Protein AF-A0A1G7U240-F1 (afdb_monomer_lite)

Secondary structure (DSSP, 8-state):
-HHHHHHHHHHHHHHHHHHHHHHHHHHHHHHHHHHHTT--SS--HHHHHHHHHHHHHHHHHHHHHT-B-EE-TT------TTEEEEEEEE-TT------GGGGT--BHHHHHHHHHHTT-EEES---TTT-EEEEEEEEEHHHHHHHHHHHHHHHHHHHHHTT--HHHHHHHHHHTT--STHHHHHHHHHHHHHHHHTTTS--TTTTHHHH---TT-----HHHHHHHHIIIIIHHHHHHHHT---SS--HHHHHHHHHHHHTTS-HHHHHHHHHHHHHHHHHHHTT-

Organism: NCBI:txid470826

pLDDT: mean 77.2, std 17.4, range [32.56, 97.62]

Sequence (288 aa):
MKTFKKINDITMKIARGMILIFAMKLTLILTVFTFQACSTDDISTSDIYNIEFNNALEISKTKLSDIKTFNTNGINSKLDYNNKTIYLLKDSEQDLTNTSFLNTINNLESLVQETNNNNLELSETYTLKEDEVVGTFAIQEESIHDALEPAIKEARRYLHGKGFTDQTINQMIIDEEGKEEDLVAFVMSLSELENSQNSNSFSFNDYSSFLFNSAYAQELTLAEAGTCAAIAIGADVLWALGGSSASSWTLPAMKKAFGAVAKRMLGPIGVAIAVVSFGICVLNESQD

Structure (mmCIF, N/CA/C/O backbone):
data_AF-A0A1G7U240-F1
#
_entry.id   AF-A0A1G7U240-F1
#
loop_
_atom_site.group_PDB
_atom_site.id
_atom_site.type_symbol
_atom_site.label_atom_id
_atom_site.label_alt_id
_atom_site.label_comp_id
_atom_site.label_asym_id
_atom_site.label_entity_id
_atom_site.label_seq_id
_atom_site.pdbx_PDB_ins_code
_atom_site.Cartn_x
_atom_site.Cartn_y
_atom_site.Cartn_z
_atom_site.occupancy
_atom_site.B_iso_or_equiv
_atom_site.auth_seq_id
_atom_site.auth_comp_id
_atom_site.auth_asym_id
_atom_site.auth_ato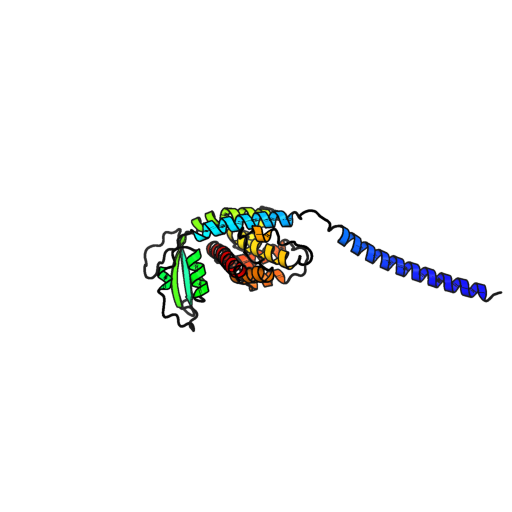m_id
_atom_site.pdbx_PDB_model_num
ATOM 1 N N . MET A 1 1 ? 78.297 5.104 -38.810 1.00 54.47 1 MET A N 1
ATOM 2 C CA . MET A 1 1 ? 77.062 5.284 -39.617 1.00 54.47 1 MET A CA 1
ATOM 3 C C . MET A 1 1 ? 76.051 4.121 -39.527 1.00 54.47 1 MET A C 1
ATOM 5 O O . MET A 1 1 ? 74.868 4.369 -39.712 1.00 54.47 1 MET A O 1
ATOM 9 N N . LYS A 1 2 ? 76.438 2.871 -39.196 1.00 53.25 2 LYS A N 1
ATOM 10 C CA . LYS A 1 2 ? 75.492 1.731 -39.051 1.00 53.25 2 LYS A CA 1
ATOM 11 C C . LYS A 1 2 ? 74.671 1.703 -37.745 1.00 53.25 2 LYS A C 1
ATOM 13 O O . LYS A 1 2 ? 73.633 1.053 -37.703 1.00 53.25 2 LYS A O 1
ATOM 18 N N . THR A 1 3 ? 75.092 2.413 -36.701 1.00 50.75 3 THR A N 1
ATOM 19 C CA . THR A 1 3 ? 74.419 2.441 -35.387 1.00 50.75 3 THR A CA 1
ATOM 20 C C . THR A 1 3 ? 73.177 3.339 -35.357 1.00 50.75 3 THR A C 1
ATOM 22 O O . THR A 1 3 ? 72.176 2.962 -34.756 1.00 50.75 3 THR A O 1
ATOM 25 N N . PHE A 1 4 ? 73.167 4.450 -36.101 1.00 51.69 4 PHE A N 1
ATOM 26 C CA . PHE A 1 4 ? 72.005 5.351 -36.189 1.00 51.69 4 PHE A CA 1
ATOM 27 C C . PHE A 1 4 ? 70.788 4.723 -36.886 1.00 51.69 4 PHE A C 1
ATOM 29 O O . PHE A 1 4 ? 69.650 4.986 -36.506 1.00 51.69 4 PHE A O 1
ATOM 36 N N . LYS A 1 5 ? 71.009 3.827 -37.858 1.00 56.94 5 LYS A N 1
ATOM 37 C CA . LYS A 1 5 ? 69.918 3.152 -38.582 1.00 56.94 5 LYS A CA 1
ATOM 38 C C . LYS A 1 5 ? 69.178 2.128 -37.708 1.00 56.94 5 LYS A C 1
ATOM 40 O O . LYS A 1 5 ? 67.993 1.899 -37.913 1.00 56.94 5 LYS A O 1
ATOM 45 N N . LYS A 1 6 ? 69.870 1.545 -36.720 1.00 56.09 6 LYS A N 1
ATOM 46 C CA . LYS A 1 6 ? 69.306 0.550 -35.794 1.00 56.09 6 LYS A CA 1
ATOM 47 C C . LYS A 1 6 ? 68.480 1.197 -34.676 1.00 56.09 6 LYS A C 1
ATOM 49 O O . LYS A 1 6 ? 67.512 0.599 -34.229 1.00 56.09 6 LYS A O 1
ATOM 54 N N . ILE A 1 7 ? 68.832 2.422 -34.274 1.00 58.31 7 ILE A N 1
ATOM 55 C CA . ILE A 1 7 ? 68.071 3.192 -33.280 1.00 58.31 7 ILE A CA 1
ATOM 56 C C . ILE A 1 7 ? 66.720 3.613 -33.870 1.00 58.31 7 ILE A C 1
ATOM 58 O O . ILE A 1 7 ? 65.702 3.339 -33.250 1.00 58.31 7 ILE A O 1
ATOM 62 N N . ASN A 1 8 ? 66.689 4.147 -35.099 1.00 64.06 8 ASN A N 1
ATOM 63 C CA . ASN A 1 8 ? 65.449 4.607 -35.745 1.00 64.06 8 ASN A CA 1
ATOM 64 C C . ASN A 1 8 ? 64.374 3.506 -35.880 1.00 64.06 8 ASN A C 1
ATOM 66 O O . ASN A 1 8 ? 63.186 3.760 -35.703 1.00 64.06 8 ASN A O 1
ATOM 70 N N . ASP A 1 9 ? 64.788 2.265 -36.149 1.00 68.50 9 ASP A N 1
ATOM 71 C CA . ASP A 1 9 ? 63.859 1.140 -36.318 1.00 68.50 9 ASP A CA 1
ATOM 72 C C . ASP A 1 9 ? 63.245 0.672 -34.982 1.00 68.50 9 ASP A C 1
ATOM 74 O O . ASP A 1 9 ? 62.109 0.199 -34.939 1.00 68.50 9 ASP A O 1
ATOM 78 N N . ILE A 1 10 ? 63.964 0.854 -33.868 1.00 69.44 10 ILE A N 1
ATOM 79 C CA . ILE A 1 10 ? 63.459 0.555 -32.521 1.00 69.44 10 ILE A CA 1
ATOM 80 C C . ILE A 1 10 ? 62.497 1.659 -32.067 1.00 69.44 10 ILE A C 1
ATOM 82 O O . ILE A 1 10 ? 61.399 1.352 -31.599 1.00 69.44 10 ILE A O 1
ATOM 86 N N . THR A 1 11 ? 62.842 2.936 -32.270 1.00 70.56 11 THR A N 1
ATOM 87 C CA . THR A 1 11 ? 61.964 4.060 -31.901 1.00 70.56 11 THR A CA 1
ATOM 88 C C . THR A 1 11 ? 60.648 4.033 -32.674 1.00 70.56 11 THR A C 1
ATOM 90 O O . THR A 1 11 ? 59.592 4.282 -32.098 1.00 70.56 11 THR A O 1
ATOM 93 N N . MET A 1 12 ? 60.675 3.661 -33.958 1.00 71.69 12 MET A N 1
ATOM 94 C CA . MET A 1 12 ? 59.468 3.577 -34.786 1.00 71.69 12 MET A CA 1
ATOM 95 C C . MET A 1 12 ? 58.534 2.431 -34.358 1.00 71.69 12 MET A C 1
ATOM 97 O O . MET A 1 12 ? 57.312 2.572 -34.427 1.00 71.69 12 MET A O 1
ATOM 101 N N . LYS A 1 13 ? 59.085 1.314 -33.864 1.00 74.25 13 LYS A N 1
ATOM 102 C CA . LYS A 1 13 ? 58.298 0.199 -33.307 1.00 74.25 13 LYS A CA 1
ATOM 103 C C . LYS A 1 13 ? 57.647 0.573 -31.973 1.00 74.25 13 LYS A C 1
ATOM 105 O O . LYS A 1 13 ? 56.472 0.276 -31.777 1.00 74.25 13 LYS A O 1
ATOM 110 N N . ILE A 1 14 ? 58.367 1.292 -31.109 1.00 76.06 14 ILE A N 1
ATOM 111 C CA . ILE A 1 14 ? 57.828 1.803 -29.837 1.00 76.06 14 ILE A CA 1
ATOM 112 C C . ILE A 1 14 ? 56.723 2.841 -30.090 1.00 76.06 14 ILE A C 1
ATOM 114 O O . ILE A 1 14 ? 55.659 2.765 -29.478 1.00 76.06 14 ILE A O 1
ATOM 118 N N . ALA A 1 15 ? 56.921 3.759 -31.043 1.00 77.75 15 ALA A N 1
ATOM 119 C CA . ALA A 1 15 ? 55.925 4.773 -31.392 1.00 77.75 15 ALA A CA 1
ATOM 120 C C . ALA A 1 15 ? 54.618 4.155 -31.920 1.00 77.75 15 ALA A C 1
ATOM 122 O O . ALA A 1 15 ? 53.535 4.558 -31.502 1.00 77.75 15 ALA A O 1
ATOM 123 N N . ARG A 1 16 ? 54.702 3.127 -32.779 1.00 76.88 16 ARG A N 1
ATOM 124 C CA . ARG A 1 16 ? 53.517 2.401 -33.273 1.00 76.88 16 ARG A CA 1
ATOM 125 C C . ARG A 1 16 ? 52.751 1.697 -32.151 1.00 76.88 16 ARG A C 1
ATOM 127 O O . ARG A 1 16 ? 51.525 1.733 -32.156 1.00 76.88 16 ARG A O 1
ATOM 134 N N . GLY A 1 17 ? 53.455 1.114 -31.178 1.00 80.50 17 GLY A N 1
ATOM 135 C CA . GLY A 1 17 ? 52.830 0.510 -29.998 1.00 80.50 17 GLY A CA 1
ATOM 136 C C . GLY A 1 17 ? 52.105 1.535 -29.120 1.00 80.50 17 GLY A C 1
ATOM 137 O O . GLY A 1 17 ? 50.961 1.312 -28.732 1.00 80.50 17 GLY A O 1
ATOM 138 N N . MET A 1 18 ? 52.729 2.691 -28.864 1.00 79.88 18 MET A N 1
ATOM 139 C CA . MET A 1 18 ? 52.116 3.750 -28.050 1.00 79.88 18 MET A CA 1
ATOM 140 C C . MET A 1 18 ? 50.890 4.384 -28.716 1.00 79.88 18 MET A C 1
ATOM 142 O O . MET A 1 18 ? 49.901 4.636 -28.033 1.00 79.88 18 MET A O 1
ATOM 146 N N . ILE A 1 19 ? 50.912 4.580 -30.040 1.00 83.38 19 ILE A N 1
ATOM 147 C CA . ILE A 1 19 ? 49.753 5.091 -30.790 1.00 83.38 19 ILE A CA 1
ATOM 148 C C . ILE A 1 19 ? 48.564 4.129 -30.683 1.00 83.38 19 ILE A C 1
ATOM 150 O O . ILE A 1 19 ? 47.433 4.573 -30.510 1.00 83.38 19 ILE A O 1
ATOM 154 N N . LEU A 1 20 ? 48.808 2.816 -30.731 1.00 82.81 20 LEU A N 1
ATOM 155 C CA . LEU A 1 20 ? 47.748 1.807 -30.671 1.00 82.81 20 LEU A CA 1
ATOM 156 C C . LEU A 1 20 ? 47.104 1.741 -29.274 1.00 82.81 20 LEU A C 1
ATOM 158 O O . LEU A 1 20 ? 45.881 1.703 -29.159 1.00 82.81 20 LEU A O 1
ATOM 162 N N . ILE A 1 21 ? 47.911 1.830 -28.209 1.00 82.25 21 ILE A N 1
ATOM 163 C CA . ILE A 1 21 ? 47.414 1.906 -26.824 1.00 82.25 21 ILE A CA 1
ATOM 164 C C . ILE A 1 21 ? 46.628 3.205 -26.595 1.00 82.25 21 ILE A C 1
ATOM 166 O O . ILE A 1 21 ? 45.577 3.186 -25.952 1.00 82.25 21 ILE A O 1
ATOM 170 N N . PHE A 1 22 ? 47.108 4.328 -27.136 1.00 84.38 22 PHE A N 1
ATOM 171 C CA . PHE A 1 22 ? 46.412 5.609 -27.042 1.00 84.38 22 PHE A CA 1
ATOM 172 C C . PHE A 1 22 ? 45.071 5.579 -27.786 1.00 84.38 22 PHE A C 1
ATOM 174 O O . PHE A 1 22 ? 44.059 5.977 -27.219 1.00 84.38 22 PHE A O 1
ATOM 181 N N . ALA A 1 23 ? 45.033 5.031 -29.005 1.00 85.25 23 ALA A N 1
ATOM 182 C CA . ALA A 1 23 ? 43.805 4.888 -29.786 1.00 85.25 23 ALA A CA 1
ATOM 183 C C . ALA A 1 23 ? 42.772 3.986 -29.090 1.00 85.25 23 ALA A C 1
ATOM 185 O O . ALA A 1 23 ? 41.590 4.325 -29.046 1.00 85.25 23 ALA A O 1
ATOM 186 N N . MET A 1 24 ? 43.204 2.876 -28.481 1.00 84.19 24 MET A N 1
ATOM 187 C CA . MET A 1 24 ? 42.313 1.982 -27.734 1.00 84.19 24 MET A CA 1
ATOM 188 C C . MET A 1 24 ? 41.707 2.679 -26.506 1.00 84.19 24 MET A C 1
ATOM 190 O O . MET A 1 24 ? 40.500 2.600 -26.289 1.00 84.19 24 MET A O 1
ATOM 194 N N . LYS A 1 25 ? 42.521 3.416 -25.735 1.00 80.62 25 LYS A N 1
ATOM 195 C CA . LYS A 1 25 ? 42.038 4.187 -24.578 1.00 80.62 25 LYS A CA 1
ATOM 196 C C . LYS A 1 25 ? 41.122 5.339 -24.987 1.00 80.62 25 LYS A C 1
ATOM 198 O O . LYS A 1 25 ? 40.102 5.550 -24.341 1.00 80.62 25 LYS A O 1
ATOM 203 N N . LEU A 1 26 ? 41.449 6.044 -26.069 1.00 83.81 26 LEU A N 1
ATOM 204 C CA . LEU A 1 26 ? 40.623 7.124 -26.607 1.00 83.81 26 LEU A CA 1
ATOM 205 C C . LEU A 1 26 ? 39.259 6.605 -27.074 1.00 83.81 26 LEU A C 1
ATOM 207 O O . LEU A 1 26 ? 38.253 7.256 -26.831 1.00 83.81 26 LEU A O 1
ATOM 211 N N . THR A 1 27 ? 39.217 5.417 -27.684 1.00 79.31 27 THR A N 1
ATOM 212 C CA . THR A 1 27 ? 37.961 4.778 -28.107 1.00 79.31 27 THR A CA 1
ATOM 213 C C . THR A 1 27 ? 37.089 4.434 -26.900 1.00 79.31 27 THR A C 1
ATOM 215 O O . THR A 1 27 ? 35.900 4.721 -26.911 1.00 79.31 27 THR A O 1
ATOM 218 N N . LEU A 1 28 ? 37.686 3.899 -25.830 1.00 73.75 28 LEU A N 1
ATOM 219 C CA . LEU A 1 28 ? 36.985 3.583 -24.580 1.00 73.75 28 LEU A CA 1
ATOM 220 C C . LEU A 1 28 ? 36.414 4.850 -23.913 1.00 73.75 28 LEU A C 1
ATOM 222 O O . LEU A 1 28 ? 35.269 4.872 -23.471 1.00 73.75 28 LEU A O 1
ATOM 226 N N . ILE A 1 29 ? 37.187 5.936 -23.916 1.00 77.12 29 ILE A N 1
ATOM 227 C CA . ILE A 1 29 ? 36.760 7.241 -23.403 1.00 77.12 29 ILE A CA 1
ATOM 228 C C . ILE A 1 29 ? 35.637 7.832 -24.270 1.00 77.12 29 ILE A C 1
ATOM 230 O O . ILE A 1 29 ? 34.626 8.271 -23.733 1.00 77.12 29 ILE A O 1
ATOM 234 N N . LEU A 1 30 ? 35.766 7.785 -25.599 1.00 72.19 30 LEU A N 1
ATOM 235 C CA . LEU A 1 30 ? 34.725 8.235 -26.527 1.00 72.19 30 LEU A CA 1
ATOM 236 C C . LEU A 1 30 ? 33.428 7.447 -26.348 1.00 72.19 30 LEU A C 1
ATOM 238 O O . LEU A 1 30 ? 32.374 8.068 -26.339 1.00 72.19 30 LEU A O 1
ATOM 242 N N . THR A 1 31 ? 33.490 6.127 -26.130 1.00 69.62 31 THR A N 1
ATOM 243 C CA . THR A 1 31 ? 32.282 5.341 -25.840 1.00 69.62 31 THR A CA 1
ATOM 244 C C . THR A 1 31 ? 31.602 5.800 -24.551 1.00 69.62 31 THR A C 1
ATOM 246 O O . THR A 1 31 ? 30.390 5.985 -24.547 1.00 69.62 31 THR A O 1
ATOM 249 N N . VAL A 1 32 ? 32.360 6.081 -23.483 1.00 66.19 32 VAL A N 1
ATOM 250 C CA . VAL A 1 32 ? 31.800 6.602 -22.221 1.00 66.19 32 VAL A CA 1
ATOM 251 C C . VAL A 1 32 ? 31.176 7.988 -22.420 1.00 66.19 32 VAL A C 1
ATOM 253 O O . VAL A 1 32 ? 30.058 8.221 -21.965 1.00 66.19 32 VAL A O 1
ATOM 256 N N . PHE A 1 33 ? 31.834 8.882 -23.165 1.00 58.62 33 PHE A N 1
ATOM 257 C CA . PHE A 1 33 ? 31.298 10.215 -23.450 1.00 58.62 33 PHE A CA 1
ATOM 258 C C . PHE A 1 33 ? 30.077 10.192 -24.375 1.00 58.62 33 PHE A C 1
ATOM 260 O O . PHE A 1 33 ? 29.184 11.006 -24.181 1.00 58.62 33 PHE A O 1
ATOM 267 N N . THR A 1 34 ? 29.970 9.262 -25.332 1.00 63.25 34 THR A N 1
ATOM 268 C CA . THR A 1 34 ? 28.745 9.124 -26.143 1.00 63.25 34 THR A CA 1
ATOM 269 C C . THR A 1 34 ? 27.555 8.617 -25.331 1.00 63.25 34 THR A C 1
ATOM 271 O O . THR A 1 34 ? 26.430 9.011 -25.622 1.00 63.25 34 THR A O 1
ATOM 274 N N . PHE A 1 35 ? 27.786 7.795 -24.297 1.00 56.22 35 PHE A N 1
ATOM 275 C CA . PHE A 1 35 ? 26.722 7.389 -23.371 1.00 56.22 35 PHE A CA 1
ATOM 276 C C . PHE A 1 35 ? 26.319 8.523 -22.418 1.00 56.22 35 PHE A C 1
ATOM 278 O O . PHE A 1 35 ? 25.138 8.661 -22.128 1.00 56.22 35 PHE A O 1
ATOM 285 N N . GLN A 1 36 ? 27.262 9.363 -21.977 1.00 45.00 36 GLN A N 1
ATOM 286 C CA . GLN A 1 36 ? 26.963 10.508 -21.103 1.00 45.00 36 GLN A CA 1
ATOM 287 C C . GLN A 1 36 ? 26.378 11.720 -21.851 1.00 45.00 36 GLN A C 1
ATOM 289 O O . GLN A 1 36 ? 25.593 12.470 -21.282 1.00 45.00 36 GLN A O 1
ATOM 294 N N . ALA A 1 37 ? 26.707 11.912 -23.132 1.00 52.47 37 ALA A N 1
ATOM 295 C CA . ALA A 1 37 ? 26.203 13.028 -23.938 1.00 52.47 37 ALA A CA 1
ATOM 296 C C . ALA A 1 37 ? 24.744 12.858 -24.410 1.00 52.47 37 ALA A C 1
ATOM 298 O O . ALA A 1 37 ? 24.179 13.802 -24.947 1.00 52.47 37 ALA A O 1
ATOM 299 N N . CYS A 1 38 ? 24.122 11.689 -24.210 1.00 49.59 38 CYS A N 1
ATOM 300 C CA . CYS A 1 38 ? 22.680 11.491 -24.431 1.00 49.59 38 CYS A CA 1
ATOM 301 C C . CYS A 1 38 ? 21.816 11.852 -23.207 1.00 49.59 38 CYS A C 1
ATOM 303 O O . CYS A 1 38 ? 20.631 11.536 -23.190 1.00 49.59 38 CYS A O 1
ATOM 305 N N . SER A 1 39 ? 22.383 12.505 -22.190 1.00 46.22 39 SER A N 1
ATOM 306 C CA . SER A 1 39 ? 21.675 12.887 -20.963 1.00 46.22 39 SER A CA 1
ATOM 307 C C . SER A 1 39 ? 21.634 14.406 -20.775 1.00 46.22 39 SER A C 1
ATOM 309 O O . SER A 1 39 ? 22.080 14.903 -19.748 1.00 46.22 39 SER A O 1
ATOM 311 N N . THR A 1 40 ? 21.162 15.162 -21.772 1.00 40.69 40 THR A N 1
ATOM 312 C CA . THR A 1 40 ? 20.966 16.619 -21.626 1.00 40.69 40 THR A CA 1
ATOM 313 C C . THR A 1 40 ? 19.540 17.054 -21.976 1.00 40.69 40 THR A C 1
ATOM 315 O O . THR A 1 40 ? 19.108 16.901 -23.114 1.00 40.69 40 THR A O 1
ATOM 318 N N . ASP A 1 41 ? 18.883 17.612 -20.953 1.00 45.25 41 ASP A N 1
ATOM 319 C CA . ASP A 1 41 ? 17.902 18.709 -20.936 1.00 45.25 41 ASP A CA 1
ATOM 320 C C . ASP A 1 41 ? 16.587 18.600 -21.725 1.00 45.25 41 ASP A C 1
ATOM 322 O O . ASP A 1 41 ? 16.185 19.547 -22.396 1.00 45.25 41 ASP A O 1
ATOM 326 N N . ASP A 1 42 ? 15.844 17.517 -21.523 1.00 45.44 42 ASP A N 1
ATOM 327 C CA . ASP A 1 42 ? 14.379 17.571 -21.557 1.00 45.44 42 ASP A CA 1
ATOM 328 C C . ASP A 1 42 ? 13.896 17.209 -20.150 1.00 45.44 42 ASP A C 1
ATOM 330 O O . ASP A 1 42 ? 14.440 16.273 -19.561 1.00 45.44 42 ASP A O 1
ATOM 334 N N . ILE A 1 43 ? 12.901 17.927 -19.601 1.00 50.09 43 ILE A N 1
ATOM 335 C CA . ILE A 1 43 ? 12.113 17.425 -18.459 1.00 50.09 43 ILE A CA 1
ATOM 336 C C . ILE A 1 43 ? 11.753 16.000 -18.846 1.00 50.09 43 ILE A C 1
ATOM 338 O O . ILE A 1 43 ? 11.053 15.789 -19.844 1.00 50.09 43 ILE A O 1
ATOM 342 N N . SER A 1 44 ? 12.348 15.026 -18.164 1.00 58.78 44 SER A N 1
ATOM 343 C CA . SER A 1 44 ? 12.293 13.666 -18.657 1.00 58.78 44 SER A CA 1
ATOM 344 C C . SER A 1 44 ? 10.821 13.274 -18.634 1.00 58.78 44 SER A C 1
ATOM 346 O O . SER A 1 44 ? 10.082 13.662 -17.733 1.00 58.78 44 SER A O 1
ATOM 348 N N . THR A 1 45 ? 10.327 12.545 -19.634 1.00 59.91 45 THR A N 1
ATOM 349 C CA . THR A 1 45 ? 8.909 12.138 -19.647 1.00 59.91 45 THR A CA 1
ATOM 350 C C . THR A 1 45 ? 8.526 11.415 -18.340 1.00 59.91 45 THR A C 1
ATOM 352 O O . THR A 1 45 ? 7.378 11.470 -17.912 1.00 59.91 45 THR A O 1
ATOM 355 N N . SER A 1 46 ? 9.517 10.820 -17.662 1.00 61.25 46 SER A N 1
ATOM 356 C CA . SER A 1 46 ? 9.424 10.279 -16.304 1.00 61.25 46 SER A CA 1
ATOM 357 C C . SER A 1 46 ? 9.002 11.310 -15.246 1.00 61.25 46 SER A C 1
ATOM 359 O O . SER A 1 46 ? 8.166 10.991 -14.407 1.00 61.25 46 SER A O 1
ATOM 361 N N . ASP A 1 47 ? 9.524 12.537 -15.298 1.00 67.62 47 ASP A N 1
ATOM 362 C CA . ASP A 1 47 ? 9.216 13.609 -14.342 1.00 67.62 47 ASP A CA 1
ATOM 363 C C . ASP A 1 47 ? 7.760 14.077 -14.478 1.00 67.62 47 ASP A C 1
ATOM 365 O O . ASP A 1 47 ? 7.084 14.300 -13.478 1.00 67.62 47 ASP A O 1
ATOM 369 N N . ILE A 1 48 ? 7.235 14.141 -15.709 1.00 75.56 48 ILE A N 1
ATOM 370 C CA . ILE A 1 48 ? 5.831 14.510 -15.963 1.00 75.56 48 ILE A CA 1
ATOM 371 C C . ILE A 1 48 ? 4.879 13.471 -15.362 1.00 75.56 48 ILE A C 1
ATOM 373 O O . ILE A 1 48 ? 3.928 13.838 -14.675 1.00 75.56 48 ILE A O 1
ATOM 377 N N . TYR A 1 49 ? 5.137 12.178 -15.585 1.00 80.69 49 TYR A N 1
ATOM 378 C CA . TYR A 1 49 ? 4.280 11.126 -15.035 1.00 80.69 49 TYR A CA 1
ATOM 379 C C . TYR A 1 49 ? 4.342 11.055 -13.511 1.00 80.69 49 TYR A C 1
ATOM 381 O O . TYR A 1 49 ? 3.319 10.791 -12.883 1.00 80.69 49 TYR A O 1
ATOM 389 N N . ASN A 1 50 ? 5.515 11.312 -12.922 1.00 78.19 50 ASN A N 1
ATOM 390 C CA . ASN A 1 50 ? 5.655 11.430 -11.475 1.00 78.19 50 ASN A CA 1
ATOM 391 C C . ASN A 1 50 ? 4.768 12.555 -10.942 1.00 78.19 50 ASN A C 1
ATOM 393 O O . ASN A 1 50 ? 3.963 12.291 -10.061 1.00 78.19 50 ASN A O 1
ATOM 397 N N . ILE A 1 51 ? 4.843 13.762 -11.517 1.00 81.56 51 ILE A N 1
ATOM 398 C CA . ILE A 1 51 ? 4.031 14.920 -11.099 1.00 81.56 51 ILE A CA 1
ATOM 399 C C . ILE A 1 51 ? 2.526 14.626 -11.206 1.00 81.56 51 ILE A C 1
ATOM 401 O O . ILE A 1 51 ? 1.771 14.917 -10.279 1.00 81.56 51 ILE A O 1
ATOM 405 N N . GLU A 1 52 ? 2.069 14.045 -12.318 1.00 87.31 52 GLU A N 1
ATOM 406 C CA . GLU A 1 52 ? 0.647 13.726 -12.511 1.00 87.31 52 GLU A CA 1
ATOM 407 C C . GLU A 1 52 ? 0.146 12.674 -11.511 1.00 87.31 52 GLU A C 1
ATOM 409 O O . GLU A 1 52 ? -0.917 12.859 -10.911 1.00 87.31 52 GLU A O 1
ATOM 414 N N . PHE A 1 53 ? 0.920 11.604 -11.294 1.00 89.75 53 PHE A N 1
ATOM 415 C CA . PHE A 1 53 ? 0.598 10.569 -10.311 1.00 89.75 53 PHE A CA 1
ATOM 416 C C . PHE A 1 53 ? 0.507 11.139 -8.901 1.00 89.75 53 PHE A C 1
ATOM 418 O O . PHE A 1 53 ? -0.466 10.909 -8.188 1.00 89.75 53 PHE A O 1
ATOM 425 N N . ASN A 1 54 ? 1.494 11.942 -8.542 1.00 85.25 54 ASN A N 1
ATOM 426 C CA . ASN A 1 54 ? 1.598 12.629 -7.275 1.00 85.25 54 ASN A CA 1
ATOM 427 C C . ASN A 1 54 ? 0.366 13.521 -7.020 1.00 85.25 54 ASN A C 1
ATOM 429 O O . ASN A 1 54 ? -0.294 13.383 -5.989 1.00 85.25 54 ASN A O 1
ATOM 433 N N . ASN A 1 55 ? -0.029 14.368 -7.975 1.00 86.94 55 ASN A N 1
ATOM 434 C CA . ASN A 1 55 ? -1.232 15.203 -7.835 1.00 86.94 55 ASN A CA 1
ATOM 435 C C . ASN A 1 55 ? -2.507 14.361 -7.654 1.00 86.94 55 ASN A C 1
ATOM 437 O O . ASN A 1 55 ? -3.399 14.696 -6.873 1.00 86.94 55 ASN A O 1
ATOM 441 N N . ALA A 1 56 ? -2.610 13.242 -8.372 1.00 92.44 56 ALA A N 1
ATOM 442 C CA . ALA A 1 56 ? -3.734 12.328 -8.223 1.00 92.44 56 ALA A CA 1
ATOM 443 C C . ALA A 1 56 ? -3.728 11.594 -6.872 1.00 92.44 56 ALA A C 1
ATOM 445 O O . ALA A 1 56 ? -4.799 11.318 -6.320 1.00 92.44 56 ALA A O 1
ATOM 446 N N . LEU A 1 57 ? -2.546 11.315 -6.322 1.00 90.81 57 LEU A N 1
ATOM 447 C CA . LEU A 1 57 ? -2.363 10.738 -4.996 1.00 90.81 57 LEU A CA 1
ATOM 448 C C . LEU A 1 57 ? -2.843 11.695 -3.902 1.00 90.81 57 LEU A C 1
ATOM 450 O O . LEU A 1 57 ? -3.530 11.257 -2.984 1.00 90.81 57 LEU A O 1
ATOM 454 N N . GLU A 1 58 ? -2.571 12.995 -4.031 1.00 86.06 58 GLU A N 1
ATOM 455 C CA . GLU A 1 58 ? -3.068 14.024 -3.107 1.00 86.06 58 GLU A CA 1
ATOM 456 C C . GLU A 1 58 ? -4.601 14.097 -3.122 1.00 86.06 58 GLU A C 1
ATOM 458 O O . GLU A 1 58 ? -5.244 14.008 -2.074 1.00 86.06 58 GLU A O 1
ATOM 463 N N . ILE A 1 59 ? -5.203 14.163 -4.315 1.00 91.00 59 ILE A N 1
ATOM 464 C CA . ILE A 1 59 ? -6.665 14.145 -4.471 1.00 91.00 59 ILE A CA 1
ATOM 465 C C . ILE A 1 59 ? -7.253 12.889 -3.818 1.00 91.00 59 ILE A C 1
ATOM 467 O O . ILE A 1 59 ? -8.276 12.959 -3.131 1.00 91.00 59 ILE A O 1
ATOM 471 N N . SER A 1 60 ? -6.609 11.741 -4.031 1.00 94.44 60 SER A N 1
ATOM 472 C CA . SER A 1 60 ? -7.054 10.468 -3.469 1.00 94.44 60 SER A CA 1
ATOM 473 C C . SER A 1 60 ? -6.924 10.463 -1.946 1.00 94.44 60 SER A C 1
ATOM 475 O O . SER A 1 60 ? -7.875 10.085 -1.270 1.00 94.44 60 SER A O 1
ATOM 477 N N . LYS A 1 61 ? -5.819 10.974 -1.385 1.00 93.50 61 LYS A N 1
ATOM 478 C CA . LYS A 1 61 ? -5.624 11.140 0.064 1.00 93.50 61 LYS A CA 1
ATOM 479 C C . LYS A 1 61 ? -6.755 11.959 0.683 1.00 93.50 61 LYS A C 1
ATOM 481 O O . LYS A 1 61 ? -7.355 11.506 1.650 1.00 93.50 61 LYS A O 1
ATOM 486 N N . THR A 1 62 ? -7.073 13.132 0.129 1.00 91.00 62 THR A N 1
ATOM 487 C CA . THR A 1 62 ? -8.146 13.983 0.670 1.00 91.00 62 THR A CA 1
ATOM 488 C C . THR A 1 62 ? -9.487 13.252 0.686 1.00 91.00 62 THR A C 1
ATOM 490 O O . THR A 1 62 ? -10.197 13.297 1.685 1.00 91.00 62 THR A O 1
ATOM 493 N N . LYS A 1 63 ? -9.823 12.524 -0.387 1.00 95.75 63 LYS A N 1
ATOM 494 C CA . LYS A 1 63 ? -11.052 11.718 -0.433 1.00 95.75 63 LYS A CA 1
ATOM 495 C C . LYS A 1 63 ? -11.033 10.564 0.572 1.00 95.75 63 LYS A C 1
ATOM 497 O O . LYS A 1 63 ? -12.053 10.292 1.197 1.00 95.75 63 LYS A O 1
ATOM 502 N N . LEU A 1 64 ? -9.891 9.891 0.717 1.00 95.56 64 LEU A N 1
ATOM 503 C CA . LEU A 1 64 ? -9.698 8.777 1.644 1.00 95.56 64 LEU A CA 1
ATOM 504 C C . LEU A 1 64 ? -9.858 9.217 3.102 1.00 95.56 64 LEU A C 1
ATOM 506 O O . LEU A 1 64 ? -10.522 8.522 3.867 1.00 95.56 64 LEU A O 1
ATOM 510 N N . SER A 1 65 ? -9.314 10.378 3.472 1.00 91.56 65 SER A N 1
ATOM 511 C CA . SER A 1 65 ? -9.454 10.967 4.810 1.00 91.56 65 SER A CA 1
ATOM 512 C C . SER A 1 65 ? -10.913 11.128 5.248 1.00 91.56 65 SER A C 1
ATOM 514 O O . SER A 1 65 ? -11.230 10.942 6.424 1.00 91.56 65 SER A O 1
ATOM 516 N N . ASP A 1 66 ? -11.815 11.409 4.305 1.00 91.88 66 ASP A N 1
ATOM 517 C CA . ASP A 1 66 ? -13.243 11.609 4.564 1.00 91.88 66 ASP A CA 1
ATOM 518 C C . ASP A 1 66 ? -14.058 10.301 4.621 1.00 91.88 66 ASP A C 1
ATOM 520 O O . ASP A 1 66 ? -15.239 10.319 4.998 1.00 91.88 66 ASP A O 1
ATOM 524 N N . ILE A 1 67 ? -13.464 9.152 4.271 1.00 94.44 67 ILE A N 1
ATOM 525 C CA . ILE A 1 67 ? -14.161 7.862 4.314 1.00 94.44 67 ILE A CA 1
ATOM 526 C C . ILE A 1 67 ? -14.478 7.509 5.760 1.00 94.44 67 ILE A C 1
ATOM 528 O O . ILE A 1 67 ? -13.591 7.347 6.595 1.00 94.44 67 ILE A O 1
ATOM 532 N N . LYS A 1 68 ? -15.770 7.337 6.040 1.00 94.19 68 LYS A N 1
ATOM 533 C CA . LYS A 1 68 ? -16.267 6.992 7.371 1.00 94.19 68 LYS A CA 1
ATOM 534 C C . LYS A 1 68 ? -15.872 5.578 7.765 1.00 94.19 68 LYS A C 1
ATOM 536 O O . LYS A 1 68 ? -16.039 4.636 6.991 1.00 94.19 68 LYS A O 1
ATOM 541 N N . THR A 1 69 ? -15.457 5.438 9.016 1.00 91.56 69 THR A N 1
ATOM 542 C CA . THR A 1 69 ? -15.229 4.150 9.668 1.00 91.56 69 THR A CA 1
ATOM 543 C C . THR A 1 69 ? -16.324 3.922 10.699 1.00 91.56 69 THR A C 1
ATOM 545 O O . THR A 1 69 ? -16.783 4.845 11.376 1.00 91.56 69 THR A O 1
ATOM 548 N N . PHE A 1 70 ? -16.789 2.681 10.806 1.00 89.38 70 PHE A N 1
ATOM 549 C CA . PHE A 1 70 ? -17.828 2.317 11.765 1.00 89.38 70 PHE A CA 1
ATOM 550 C C . PHE A 1 70 ? -17.233 1.391 12.810 1.00 89.38 70 PHE A C 1
ATOM 552 O O . PHE A 1 70 ? -16.849 0.273 12.481 1.00 89.38 70 PHE A O 1
ATOM 559 N N . ASN A 1 71 ? -17.165 1.836 14.064 1.00 87.50 71 ASN A N 1
ATOM 560 C CA . ASN A 1 71 ? -16.783 0.962 15.165 1.00 87.50 71 ASN A CA 1
ATOM 561 C C . ASN A 1 71 ? -17.867 -0.115 15.357 1.00 87.50 71 ASN A C 1
ATOM 563 O O . ASN A 1 71 ? -19.047 0.192 15.534 1.00 87.50 71 ASN A O 1
ATOM 567 N N . THR A 1 72 ? -17.460 -1.379 15.293 1.00 83.38 72 THR A N 1
ATOM 568 C CA . THR A 1 72 ? -18.335 -2.558 15.381 1.00 83.38 72 THR A CA 1
ATOM 569 C C . THR A 1 72 ? -18.108 -3.372 16.653 1.00 83.38 72 THR A C 1
ATOM 571 O O . THR A 1 72 ? -18.695 -4.446 16.802 1.00 83.38 72 THR A O 1
ATOM 574 N N . ASN A 1 73 ? -17.303 -2.864 17.595 1.00 74.38 73 ASN A N 1
ATOM 575 C CA . ASN A 1 73 ? -17.013 -3.525 18.866 1.00 74.38 73 ASN A CA 1
ATOM 576 C C . ASN A 1 73 ? -18.306 -4.000 19.550 1.00 74.38 73 ASN A C 1
ATOM 578 O O . ASN A 1 73 ? -19.153 -3.206 19.957 1.00 74.38 73 ASN A O 1
ATOM 582 N N . GLY A 1 74 ? -18.457 -5.321 19.678 1.00 57.34 74 GLY A N 1
ATOM 583 C CA . GLY A 1 74 ? -19.584 -5.946 20.372 1.00 57.34 74 GLY A CA 1
ATOM 584 C C . GLY A 1 74 ? -20.897 -6.030 19.586 1.00 57.34 74 GLY A C 1
ATOM 585 O O . GLY A 1 74 ? -21.884 -6.520 20.139 1.00 57.34 74 GLY A O 1
ATOM 586 N N . ILE A 1 75 ? -20.943 -5.615 18.315 1.00 49.91 75 ILE A N 1
ATOM 587 C CA . ILE A 1 75 ? -22.159 -5.699 17.501 1.00 49.91 75 ILE A CA 1
ATOM 588 C C . ILE A 1 75 ? -22.021 -6.822 16.462 1.00 49.91 75 ILE A C 1
ATOM 590 O O . ILE A 1 75 ? -21.497 -6.632 15.373 1.00 49.91 75 ILE A O 1
ATOM 594 N N . ASN A 1 76 ? -22.606 -7.990 16.763 1.00 47.34 76 ASN A N 1
ATOM 595 C CA . ASN A 1 76 ? -22.893 -9.073 15.799 1.00 47.34 76 ASN A CA 1
ATOM 596 C C . ASN A 1 76 ? -23.956 -8.665 14.747 1.00 47.34 76 ASN A C 1
ATOM 598 O O . ASN A 1 76 ? -24.708 -9.504 14.241 1.00 47.34 76 ASN A O 1
ATOM 602 N N . SER A 1 77 ? -24.121 -7.372 14.466 1.00 43.75 77 SER A N 1
ATOM 603 C CA . SER A 1 77 ? -25.062 -6.915 13.455 1.00 43.75 77 SER A CA 1
ATOM 604 C C . SER A 1 77 ? -24.436 -7.175 12.105 1.00 43.75 77 SER A C 1
ATOM 606 O O . SER A 1 77 ? -23.372 -6.629 11.831 1.00 43.75 77 SER A O 1
ATOM 608 N N . LYS A 1 78 ? -25.120 -7.991 11.295 1.00 44.97 78 LYS A N 1
ATOM 609 C CA . LYS A 1 78 ? -24.984 -8.086 9.837 1.00 44.97 78 LYS A CA 1
ATOM 610 C C . LYS A 1 78 ? -24.297 -6.845 9.270 1.00 44.97 78 LYS A C 1
ATOM 612 O O . LYS A 1 78 ? -24.954 -5.833 9.029 1.00 44.97 78 LYS A O 1
ATOM 617 N N . LEU A 1 79 ? -22.986 -6.936 9.090 1.00 54.03 79 LEU A N 1
ATOM 618 C CA . LEU A 1 79 ? -22.304 -6.043 8.184 1.00 54.03 79 LEU A CA 1
ATOM 619 C C . LEU A 1 79 ? -22.949 -6.271 6.823 1.00 54.03 79 LEU A C 1
ATOM 621 O O . LEU A 1 79 ? -23.218 -7.413 6.438 1.00 54.03 79 LEU A O 1
ATOM 625 N N . ASP A 1 80 ? -23.310 -5.174 6.167 1.00 57.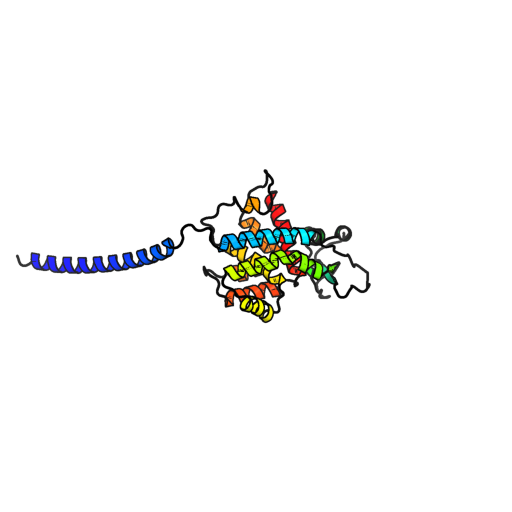72 80 ASP A N 1
ATOM 626 C CA . ASP A 1 80 ? -23.731 -5.219 4.777 1.00 57.72 80 ASP A CA 1
ATOM 627 C C . ASP A 1 80 ? -22.665 -5.970 3.965 1.00 57.72 80 ASP A C 1
ATOM 629 O O . ASP A 1 80 ? -21.479 -5.884 4.288 1.00 57.72 80 ASP A O 1
ATOM 633 N N . TYR A 1 81 ? -23.070 -6.712 2.933 1.00 60.47 81 TYR A N 1
ATOM 634 C CA . TYR A 1 81 ? -22.157 -7.527 2.115 1.00 60.47 81 TYR A CA 1
ATOM 635 C C . TYR A 1 81 ? -21.004 -6.706 1.508 1.00 60.47 81 TYR A C 1
ATOM 637 O O . TYR A 1 81 ? -19.986 -7.281 1.130 1.00 60.47 81 TYR A O 1
ATOM 645 N N . ASN A 1 82 ? -21.160 -5.382 1.448 1.00 70.94 82 ASN A N 1
ATOM 646 C CA . ASN A 1 82 ? -20.208 -4.439 0.867 1.00 70.94 82 ASN A CA 1
ATOM 647 C C . ASN A 1 82 ? -19.207 -3.854 1.882 1.00 70.94 82 ASN A C 1
ATOM 649 O O . ASN A 1 82 ? -18.299 -3.120 1.492 1.00 70.94 82 ASN A O 1
ATOM 653 N N . ASN A 1 83 ? -19.367 -4.147 3.176 1.00 81.50 83 ASN A N 1
ATOM 654 C CA . ASN A 1 83 ? -18.454 -3.673 4.209 1.00 81.50 83 ASN A CA 1
ATOM 655 C C . ASN A 1 83 ? -17.377 -4.714 4.499 1.00 81.50 83 ASN A C 1
ATOM 657 O O . ASN A 1 83 ? -17.666 -5.886 4.749 1.00 81.50 83 ASN A O 1
ATOM 661 N N . LYS A 1 84 ? -16.134 -4.252 4.559 1.00 87.31 84 LYS A N 1
ATOM 662 C CA . LYS A 1 84 ? -14.986 -5.036 4.999 1.00 87.31 84 LYS A CA 1
ATOM 663 C C . LYS A 1 84 ? -14.631 -4.685 6.431 1.00 87.31 84 LYS A C 1
ATOM 665 O O . LYS A 1 84 ? -14.715 -3.526 6.836 1.00 87.31 84 LYS A O 1
ATOM 670 N N . THR A 1 85 ? -14.262 -5.704 7.195 1.00 87.69 85 THR A N 1
ATOM 671 C CA . THR A 1 85 ? -13.870 -5.564 8.594 1.00 87.69 85 THR A CA 1
ATOM 672 C C . THR A 1 85 ? -12.360 -5.443 8.706 1.00 87.69 85 THR A C 1
ATOM 674 O O . THR A 1 85 ? -11.635 -6.244 8.125 1.00 87.69 85 THR A O 1
ATOM 677 N N . ILE A 1 86 ? -11.915 -4.482 9.504 1.00 89.50 86 ILE A N 1
ATOM 678 C CA . ILE A 1 86 ? -10.525 -4.272 9.884 1.00 89.50 86 ILE A CA 1
ATOM 679 C C . ILE A 1 86 ? -10.425 -4.418 11.395 1.00 89.50 86 ILE A C 1
ATOM 681 O O . ILE A 1 86 ? -11.225 -3.854 12.148 1.00 89.50 86 ILE A O 1
ATOM 685 N N . TYR A 1 87 ? -9.435 -5.173 11.834 1.00 89.25 87 TYR A N 1
ATOM 686 C CA . TYR A 1 87 ? -9.106 -5.392 13.230 1.00 89.25 87 TYR A CA 1
ATOM 687 C C . TYR A 1 87 ? -7.920 -4.509 13.604 1.00 89.25 87 TYR A C 1
ATOM 689 O O . TYR A 1 87 ? -6.948 -4.444 12.856 1.00 89.25 87 TYR A O 1
ATOM 697 N N . LEU A 1 88 ? -8.011 -3.846 14.759 1.00 90.62 88 LEU A N 1
ATOM 698 C CA . LEU A 1 88 ? -6.863 -3.234 15.425 1.00 90.62 88 LEU A CA 1
ATOM 699 C C . LEU A 1 88 ? -6.343 -4.244 16.427 1.00 90.62 88 LEU A C 1
ATOM 701 O O . LEU A 1 88 ? -7.063 -4.635 17.353 1.00 90.62 88 LEU A O 1
ATOM 705 N N . LEU A 1 89 ? -5.106 -4.646 16.224 1.00 89.00 89 LEU A N 1
ATOM 706 C CA . LEU A 1 89 ? -4.410 -5.639 17.011 1.00 89.00 89 LEU A CA 1
ATOM 707 C C . LEU A 1 89 ? -3.358 -4.934 17.861 1.00 89.00 89 LEU A C 1
ATOM 709 O O . LEU A 1 89 ? -2.738 -3.967 17.417 1.00 89.00 89 LEU A O 1
ATOM 713 N N . LYS A 1 90 ? -3.177 -5.409 19.089 1.00 89.00 90 LYS A N 1
ATOM 714 C CA . LYS A 1 90 ? -2.015 -5.061 19.905 1.00 89.00 90 LYS A CA 1
ATOM 715 C C . LYS A 1 90 ? -1.132 -6.279 20.090 1.00 89.00 90 LYS A C 1
ATOM 717 O O . LYS A 1 90 ? -1.636 -7.404 20.153 1.00 89.00 90 LYS A O 1
ATOM 722 N N . ASP A 1 91 ? 0.154 -6.022 20.286 1.00 84.81 91 ASP A N 1
ATOM 723 C CA . ASP A 1 91 ? 1.072 -7.048 20.760 1.00 84.81 91 ASP A CA 1
ATOM 724 C C . ASP A 1 91 ? 0.604 -7.557 22.137 1.00 84.81 91 ASP A C 1
ATOM 726 O O . ASP A 1 91 ? 0.139 -6.798 22.999 1.00 84.81 91 ASP A O 1
ATOM 730 N N . SER A 1 92 ? 0.722 -8.863 22.347 1.00 78.12 92 SER A N 1
ATOM 731 C CA . SER A 1 92 ? 0.478 -9.533 23.621 1.00 78.12 92 SER A CA 1
ATOM 732 C C . SER A 1 92 ? 1.232 -8.902 24.803 1.00 78.12 92 SER A C 1
ATOM 734 O O . SER A 1 92 ? 0.711 -8.893 25.921 1.00 78.12 92 SER A O 1
ATOM 736 N N . GLU A 1 93 ? 2.419 -8.332 24.569 1.00 80.56 93 GLU A N 1
ATOM 737 C CA . GLU A 1 93 ? 3.235 -7.679 25.600 1.00 80.56 93 GLU A CA 1
ATOM 738 C C . GLU A 1 93 ? 2.824 -6.221 25.867 1.00 80.56 93 GLU A C 1
ATOM 740 O O . GLU A 1 93 ? 3.245 -5.619 26.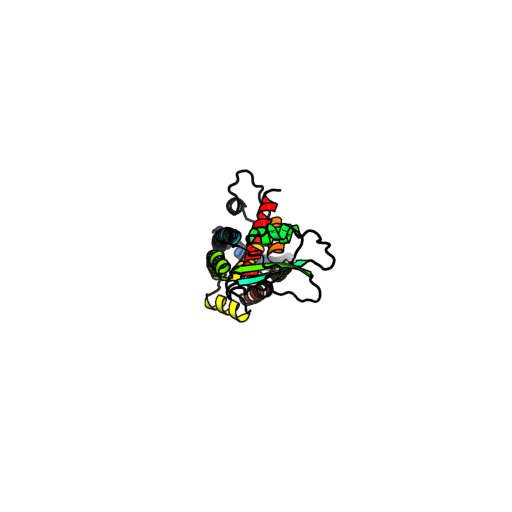860 1.00 80.56 93 GLU A O 1
ATOM 745 N N . GLN A 1 94 ? 1.980 -5.642 25.010 1.00 81.69 94 GLN A N 1
ATOM 746 C CA . GLN A 1 94 ? 1.551 -4.258 25.125 1.00 81.69 94 GLN A CA 1
ATOM 747 C C . GLN A 1 94 ? 0.434 -4.101 26.168 1.00 81.69 94 GLN A C 1
ATOM 749 O O . GLN A 1 94 ? -0.679 -4.627 26.027 1.00 81.69 94 GLN A O 1
ATOM 754 N N . ASP A 1 95 ? 0.715 -3.308 27.207 1.00 82.75 95 ASP A N 1
ATOM 755 C CA . ASP A 1 95 ? -0.268 -2.931 28.224 1.00 82.75 95 ASP A CA 1
ATOM 756 C C . ASP A 1 95 ? -1.130 -1.754 27.743 1.00 82.75 95 ASP A C 1
ATOM 758 O O . ASP A 1 95 ? -0.818 -0.581 27.963 1.00 82.75 95 ASP A O 1
ATOM 762 N N . LEU A 1 96 ? -2.220 -2.071 27.043 1.00 83.56 96 LEU A N 1
ATOM 763 C CA . LEU A 1 96 ? -3.177 -1.088 26.537 1.00 83.56 96 LEU A CA 1
ATOM 764 C C . LEU A 1 96 ? -4.479 -1.132 27.348 1.00 83.56 96 LEU A C 1
ATOM 766 O O . LEU A 1 96 ? -5.487 -1.700 26.934 1.00 83.56 96 LEU A O 1
ATOM 770 N N . THR A 1 97 ? -4.459 -0.520 28.532 1.00 78.94 97 THR A N 1
ATOM 771 C CA . THR A 1 97 ? -5.631 -0.475 29.431 1.00 78.94 97 THR A CA 1
ATOM 772 C C . THR A 1 97 ? -6.664 0.582 29.046 1.00 78.94 97 THR A C 1
ATOM 774 O O . THR A 1 97 ? -7.838 0.460 29.399 1.00 78.94 97 THR A O 1
ATOM 777 N N . ASN A 1 98 ? -6.247 1.631 28.334 1.00 84.50 98 ASN A N 1
ATOM 778 C CA . ASN A 1 98 ? -7.121 2.722 27.923 1.00 84.50 98 ASN A CA 1
ATOM 779 C C . ASN A 1 98 ? -7.511 2.588 26.449 1.00 84.50 98 ASN A C 1
ATOM 781 O O . ASN A 1 98 ? -6.733 2.921 25.564 1.00 84.50 98 ASN A O 1
ATOM 785 N N . THR A 1 99 ? -8.752 2.181 26.196 1.00 88.75 99 THR A N 1
ATOM 786 C CA . THR A 1 99 ? -9.329 2.057 24.848 1.00 88.75 99 THR A CA 1
ATOM 787 C C . THR A 1 99 ? -10.295 3.195 24.501 1.00 88.75 99 THR A C 1
ATOM 789 O O . THR A 1 99 ? -11.067 3.100 23.549 1.00 88.75 99 THR A O 1
ATOM 792 N N . SER A 1 100 ? -10.276 4.300 25.260 1.00 89.75 100 SER A N 1
ATOM 793 C CA . SER A 1 100 ? -11.186 5.437 25.032 1.00 89.75 100 SER A CA 1
ATOM 794 C C . SER A 1 100 ? -10.997 6.110 23.669 1.00 89.75 100 SER A C 1
ATOM 796 O O . SER A 1 100 ? -11.981 6.614 23.121 1.00 89.75 100 SER A O 1
ATOM 798 N N . PHE A 1 101 ? -9.788 6.044 23.101 1.00 91.75 101 PHE A N 1
ATOM 799 C CA . PHE A 1 101 ? -9.463 6.531 21.757 1.00 91.75 101 PHE A CA 1
ATOM 800 C C . PHE A 1 101 ? -10.263 5.811 20.658 1.00 91.75 101 PHE A C 1
ATOM 802 O O . PHE A 1 101 ? -10.554 6.388 19.622 1.00 91.75 101 PHE A O 1
ATOM 809 N N . LEU A 1 102 ? -10.756 4.588 20.886 1.00 91.44 102 LEU A N 1
ATOM 810 C CA . LEU A 1 102 ? -11.601 3.898 19.898 1.00 91.44 102 LEU A CA 1
ATOM 811 C C . LEU A 1 102 ? -12.914 4.639 19.596 1.00 91.44 102 LEU A C 1
ATOM 813 O O . LEU A 1 102 ? -13.570 4.342 18.599 1.00 91.44 102 LEU A O 1
ATOM 817 N N . ASN A 1 103 ? -13.312 5.578 20.461 1.00 90.00 103 ASN A N 1
ATOM 818 C CA . ASN A 1 103 ? -14.488 6.423 20.263 1.00 90.00 103 ASN A CA 1
ATOM 819 C C . ASN A 1 103 ? -14.187 7.698 19.458 1.00 90.00 103 ASN A C 1
ATOM 821 O O . ASN A 1 103 ? -15.127 8.381 19.055 1.00 90.00 103 ASN A O 1
ATOM 825 N N . THR A 1 104 ? -12.911 8.051 19.258 1.00 91.44 104 THR A N 1
ATOM 826 C CA . THR A 1 104 ? -12.501 9.201 18.432 1.00 91.44 104 THR A CA 1
ATOM 827 C C . THR A 1 104 ? -12.370 8.814 16.960 1.00 91.44 104 THR A C 1
ATOM 829 O O . THR A 1 104 ? -12.516 9.675 16.095 1.00 91.44 104 THR A O 1
ATOM 832 N N . ILE A 1 105 ? -12.185 7.521 16.675 1.00 94.00 105 ILE A N 1
ATOM 833 C CA . ILE A 1 105 ? -12.084 6.970 15.323 1.00 94.00 105 ILE A CA 1
ATOM 834 C C . ILE A 1 105 ? -13.452 7.011 14.629 1.00 94.00 105 ILE A C 1
ATOM 836 O O . ILE A 1 105 ? -14.380 6.287 15.000 1.00 94.00 105 ILE A O 1
ATOM 840 N N . ASN A 1 106 ? -13.574 7.861 13.610 1.00 94.06 106 ASN A N 1
ATOM 841 C CA . ASN A 1 106 ? -14.808 8.047 12.833 1.00 94.06 106 ASN A CA 1
ATOM 842 C C . ASN A 1 106 ? -14.590 8.107 11.312 1.00 94.06 106 ASN A C 1
ATOM 844 O O . ASN A 1 106 ? -15.556 8.102 10.542 1.00 94.06 106 ASN A O 1
ATOM 848 N N . ASN A 1 107 ? -13.333 8.157 10.883 1.00 94.88 107 ASN A N 1
ATOM 849 C CA . ASN A 1 107 ? -12.917 8.136 9.494 1.00 94.88 107 ASN A CA 1
ATOM 850 C C . ASN A 1 107 ? -11.584 7.388 9.345 1.00 94.88 107 ASN A C 1
ATOM 852 O O . ASN A 1 107 ? -11.003 6.932 10.335 1.00 94.88 107 ASN A O 1
ATOM 856 N N . LEU A 1 108 ? -11.129 7.201 8.108 1.00 94.25 108 LEU A N 1
ATOM 857 C CA . LEU A 1 108 ? -9.901 6.463 7.824 1.00 94.25 108 LEU A CA 1
ATOM 858 C C . LEU A 1 108 ? -8.656 7.195 8.347 1.00 94.25 108 LEU A C 1
ATOM 860 O O . LEU A 1 108 ? -7.739 6.549 8.841 1.00 94.25 108 LEU A O 1
ATOM 864 N N . GLU A 1 109 ? -8.635 8.528 8.305 1.00 94.44 109 GLU A N 1
ATOM 865 C CA . GLU A 1 109 ? -7.514 9.319 8.827 1.00 94.44 109 GLU A CA 1
ATOM 866 C C . GLU A 1 109 ? -7.327 9.133 10.336 1.00 94.44 109 GLU A C 1
ATOM 868 O O . GLU A 1 109 ? -6.242 8.762 10.776 1.00 94.44 109 GLU A O 1
ATOM 873 N N . SER A 1 110 ? -8.395 9.297 11.124 1.00 94.69 110 SER A N 1
ATOM 874 C CA . SER A 1 110 ? -8.370 9.059 12.574 1.00 94.69 110 SER A CA 1
ATOM 875 C C . SER A 1 110 ? -8.056 7.603 12.911 1.00 94.69 110 SER A C 1
ATOM 877 O O . SER A 1 110 ? -7.346 7.347 13.878 1.00 94.69 110 SER A O 1
ATOM 879 N N . LEU A 1 111 ? -8.511 6.644 12.096 1.00 94.38 111 LEU A N 1
ATOM 880 C CA . LEU A 1 111 ? -8.143 5.236 12.249 1.00 94.38 111 LEU A CA 1
ATOM 881 C C . LEU A 1 111 ? -6.627 5.034 12.113 1.00 94.38 111 LEU A C 1
ATOM 883 O O . LEU A 1 111 ? -6.015 4.424 12.989 1.00 94.38 111 LEU A O 1
ATOM 887 N N . VAL A 1 112 ? -6.019 5.551 11.044 1.00 93.25 112 VAL A N 1
ATOM 888 C CA . VAL A 1 112 ? -4.571 5.438 10.808 1.00 93.25 112 VAL A CA 1
ATOM 889 C C . VAL A 1 112 ? -3.783 6.189 11.881 1.00 93.25 112 VAL A C 1
ATOM 891 O O . VAL A 1 112 ? -2.829 5.652 12.440 1.00 93.25 112 VAL A O 1
ATOM 894 N N . GLN A 1 113 ? -4.208 7.403 12.226 1.00 92.88 113 GLN A N 1
ATOM 895 C CA . GLN A 1 113 ? -3.546 8.227 13.231 1.00 92.88 113 GLN A CA 1
ATOM 896 C C . GLN A 1 113 ? -3.550 7.561 14.612 1.00 92.88 113 GLN A C 1
ATOM 898 O O . GLN A 1 113 ? -2.504 7.465 15.250 1.00 92.88 113 GLN A O 1
ATOM 903 N N . GLU A 1 114 ? -4.700 7.068 15.074 1.00 93.31 114 GLU A N 1
ATOM 904 C CA . GLU A 1 114 ? -4.801 6.406 16.376 1.00 93.31 114 GLU A CA 1
ATOM 905 C C . GLU A 1 114 ? -4.089 5.049 16.391 1.00 93.31 114 GLU A C 1
ATOM 907 O O . GLU A 1 114 ? -3.518 4.673 17.413 1.00 93.31 114 GLU A O 1
ATOM 912 N N . THR A 1 115 ? -4.057 4.335 15.263 1.00 91.12 115 THR A N 1
ATOM 913 C CA . THR A 1 115 ? -3.251 3.112 15.117 1.00 91.12 115 THR A CA 1
ATOM 914 C C . THR A 1 115 ? -1.772 3.419 15.351 1.00 91.12 115 THR A C 1
ATOM 916 O O . THR A 1 115 ? -1.144 2.791 16.203 1.00 91.12 115 THR A O 1
ATOM 919 N N . ASN A 1 116 ? -1.239 4.435 14.668 1.00 88.88 116 ASN A N 1
ATOM 920 C CA . ASN A 1 116 ? 0.165 4.829 14.786 1.00 88.88 116 ASN A CA 1
ATOM 921 C C . ASN A 1 116 ? 0.496 5.360 16.190 1.00 88.88 116 ASN A C 1
ATOM 923 O O . ASN A 1 116 ? 1.476 4.934 16.796 1.00 88.88 116 ASN A O 1
ATOM 927 N N . ASN A 1 117 ? -0.347 6.232 16.752 1.00 90.44 117 ASN A N 1
ATOM 928 C CA . ASN A 1 117 ? -0.138 6.816 18.083 1.00 90.44 117 ASN A CA 1
ATOM 929 C C . ASN A 1 117 ? -0.093 5.766 19.200 1.00 90.44 117 ASN A C 1
ATOM 931 O O . ASN A 1 117 ? 0.572 5.966 20.216 1.00 90.44 117 ASN A O 1
ATOM 935 N N . ASN A 1 118 ? -0.821 4.662 19.023 1.00 90.00 118 ASN A N 1
ATOM 936 C CA . ASN A 1 118 ? -0.916 3.590 20.004 1.00 90.00 118 ASN A CA 1
ATOM 937 C C . ASN A 1 118 ? -0.077 2.360 19.618 1.00 90.00 118 ASN A C 1
ATOM 939 O O . ASN A 1 118 ? -0.199 1.345 20.294 1.00 90.00 118 ASN A O 1
ATOM 943 N N . ASN A 1 119 ? 0.783 2.433 18.591 1.00 88.69 119 ASN A N 1
ATOM 944 C CA . ASN A 1 119 ? 1.609 1.317 18.101 1.00 88.69 119 ASN A CA 1
ATOM 945 C C . ASN A 1 119 ? 0.808 0.024 17.856 1.00 88.69 119 ASN A C 1
ATOM 947 O O . ASN A 1 119 ? 1.196 -1.050 18.311 1.00 88.69 119 ASN A O 1
ATOM 951 N N . LEU A 1 120 ? -0.338 0.148 17.191 1.00 90.00 120 LEU A N 1
ATOM 952 C CA . LEU A 1 120 ? -1.227 -0.968 16.870 1.00 90.00 120 LEU A CA 1
ATOM 953 C C . LEU A 1 120 ? -0.982 -1.471 15.446 1.00 90.00 120 LEU A C 1
ATOM 955 O O . LEU A 1 120 ? -0.411 -0.769 14.614 1.00 90.00 120 LEU A O 1
ATOM 959 N N . GLU A 1 121 ? -1.475 -2.669 15.153 1.00 88.75 121 GLU A N 1
ATOM 960 C CA . GLU A 1 121 ? -1.447 -3.258 13.815 1.00 88.75 121 GLU A CA 1
ATOM 961 C C . GLU A 1 121 ? -2.861 -3.337 13.225 1.00 88.75 121 GLU A C 1
ATOM 963 O O . GLU A 1 121 ? -3.827 -3.660 13.921 1.00 88.75 121 GLU A O 1
ATOM 968 N N . LEU A 1 122 ? -2.990 -3.034 11.930 1.00 88.62 122 LEU A N 1
ATOM 969 C CA . LEU A 1 122 ? -4.238 -3.177 11.182 1.00 88.62 122 LEU A CA 1
ATOM 970 C C . LEU A 1 122 ? -4.220 -4.478 10.391 1.00 88.62 122 LEU A C 1
ATOM 972 O O . LEU A 1 122 ? -3.264 -4.753 9.673 1.00 88.62 122 LEU A O 1
ATOM 976 N N . SER A 1 123 ? -5.309 -5.240 10.462 1.00 85.56 123 SER A N 1
ATOM 977 C CA . SER A 1 123 ? -5.441 -6.473 9.687 1.00 85.56 123 SER A CA 1
ATOM 978 C C . SER A 1 123 ? -6.871 -6.727 9.215 1.00 85.56 123 SER A C 1
ATOM 980 O O . SER A 1 123 ? -7.830 -6.409 9.913 1.00 85.56 123 SER A O 1
ATOM 982 N N . GLU A 1 124 ? -7.035 -7.354 8.047 1.00 80.12 124 GLU A N 1
ATOM 983 C CA . GLU A 1 124 ? -8.332 -7.872 7.572 1.00 80.12 124 GLU A CA 1
ATOM 984 C C . GLU A 1 124 ? -8.696 -9.232 8.189 1.00 80.12 124 GLU A C 1
ATOM 986 O O . GLU A 1 124 ? -9.842 -9.682 8.114 1.00 80.12 124 GLU A O 1
ATOM 991 N N . THR A 1 125 ? -7.730 -9.910 8.811 1.00 74.00 125 THR A N 1
ATOM 992 C CA . THR A 1 125 ? -7.922 -11.218 9.446 1.00 74.00 125 THR A CA 1
ATOM 993 C C . THR A 1 125 ? -7.158 -11.286 10.756 1.00 74.00 125 THR A C 1
ATOM 995 O O . THR A 1 125 ? -6.022 -10.840 10.822 1.00 74.00 125 THR A O 1
ATOM 998 N N . TYR A 1 126 ? -7.713 -11.908 11.787 1.00 67.56 126 TYR A N 1
ATOM 999 C CA . TYR A 1 126 ? -6.970 -12.139 13.024 1.00 67.56 126 TYR A CA 1
ATOM 1000 C C . TYR A 1 126 ? -6.862 -13.635 13.299 1.00 67.56 126 TYR A C 1
ATOM 1002 O O . TYR A 1 126 ? -7.830 -14.393 13.171 1.00 67.56 126 TYR A O 1
ATOM 1010 N N . THR A 1 127 ? -5.668 -14.075 13.684 1.00 58.22 127 THR A N 1
ATOM 1011 C CA . THR A 1 127 ? -5.445 -15.424 14.198 1.00 58.22 127 THR A CA 1
ATOM 1012 C C . THR A 1 127 ? -5.487 -15.385 15.717 1.00 58.22 127 THR A C 1
ATOM 1014 O O . THR A 1 127 ? -4.614 -14.814 16.352 1.00 58.22 127 THR A O 1
ATOM 1017 N N . LEU A 1 128 ? -6.484 -16.058 16.305 1.00 57.00 128 LEU A N 1
ATOM 1018 C CA . LEU A 1 128 ? -6.781 -16.148 17.750 1.00 57.00 128 LEU A CA 1
ATOM 1019 C C . LEU A 1 128 ? -5.626 -16.612 18.674 1.00 57.00 128 LEU A C 1
ATOM 1021 O O . LEU A 1 128 ? -5.874 -16.883 19.847 1.00 57.00 128 LEU A O 1
ATOM 1025 N N . LYS A 1 129 ? -4.407 -16.822 18.168 1.00 54.41 129 LYS A N 1
ATOM 1026 C CA . LYS A 1 129 ? -3.318 -17.474 18.905 1.00 54.41 129 LYS A CA 1
ATOM 1027 C C . LYS A 1 129 ? -2.228 -16.535 19.423 1.00 54.41 129 LYS A C 1
ATOM 1029 O O . LYS A 1 129 ? -1.565 -16.951 20.367 1.00 54.41 129 LYS A O 1
ATOM 1034 N N . GLU A 1 130 ? -2.059 -15.333 18.870 1.00 60.56 130 GLU A N 1
ATOM 1035 C CA . GLU A 1 130 ? -0.966 -14.416 19.262 1.00 60.56 130 GLU A CA 1
ATOM 1036 C C . GLU A 1 130 ? -1.431 -12.956 19.439 1.00 60.56 130 GLU A C 1
ATOM 1038 O O . GLU A 1 130 ? -0.916 -12.271 20.320 1.00 60.56 130 GLU A O 1
ATOM 1043 N N . ASP A 1 131 ? -2.490 -12.530 18.739 1.00 65.69 131 ASP A N 1
ATOM 1044 C CA . ASP A 1 131 ? -2.941 -11.132 18.749 1.00 65.69 131 ASP A CA 1
ATOM 1045 C C . ASP A 1 131 ? -4.169 -10.900 19.638 1.00 65.69 131 ASP A C 1
ATOM 1047 O O . ASP A 1 131 ? -5.141 -11.668 19.610 1.00 65.69 131 ASP A O 1
ATOM 1051 N N . GLU A 1 132 ? -4.170 -9.792 20.387 1.00 82.56 132 GLU A N 1
ATOM 1052 C CA . GLU A 1 132 ? -5.354 -9.325 21.110 1.00 82.56 132 GLU A CA 1
ATOM 1053 C C . GLU A 1 132 ? -6.060 -8.224 20.309 1.00 82.56 132 GLU A C 1
ATOM 1055 O O . GLU A 1 132 ? -5.494 -7.167 20.024 1.00 82.56 132 GLU A O 1
ATOM 1060 N N . VAL A 1 133 ? -7.322 -8.473 19.945 1.00 86.06 133 VAL A N 1
ATOM 1061 C CA . VAL A 1 133 ? -8.150 -7.496 19.228 1.00 86.06 133 VAL A CA 1
ATOM 1062 C C . VAL A 1 133 ? -8.564 -6.387 20.192 1.00 86.06 133 VAL A C 1
ATOM 1064 O O . VAL A 1 133 ? -9.328 -6.612 21.129 1.00 86.06 133 VAL A O 1
ATOM 1067 N N . VAL A 1 134 ? -8.097 -5.174 19.918 1.00 88.62 134 VAL A N 1
ATOM 1068 C CA . VAL A 1 134 ? -8.425 -3.955 20.668 1.00 88.62 134 VAL A CA 1
ATOM 1069 C C . VAL A 1 134 ? -9.687 -3.300 20.117 1.00 88.62 134 VAL A C 1
ATOM 1071 O O . VAL A 1 134 ? -10.523 -2.796 20.868 1.00 88.62 134 VAL A O 1
ATOM 1074 N N . GLY A 1 135 ? -9.838 -3.308 18.793 1.00 88.94 135 GLY A N 1
ATOM 1075 C CA . GLY A 1 135 ? -10.947 -2.664 18.103 1.00 88.94 135 GLY A CA 1
ATOM 1076 C C . GLY A 1 135 ? -11.292 -3.342 16.786 1.00 88.94 135 GLY A C 1
ATOM 1077 O O . GLY A 1 135 ? -10.481 -4.050 16.194 1.00 88.94 135 GLY A O 1
ATOM 1078 N N . THR A 1 136 ? -12.517 -3.136 16.323 1.00 90.00 136 THR A N 1
ATOM 1079 C CA . THR A 1 136 ? -13.011 -3.675 15.058 1.00 90.00 136 THR A CA 1
ATOM 1080 C C . THR A 1 136 ? -13.796 -2.601 14.325 1.00 90.00 136 THR A C 1
ATOM 1082 O O . THR A 1 136 ? -14.793 -2.086 14.837 1.00 90.00 136 THR A O 1
ATOM 1085 N N . PHE A 1 137 ? -13.372 -2.278 13.109 1.00 90.31 137 PHE A N 1
ATOM 1086 C CA . PHE A 1 137 ? -13.960 -1.226 12.289 1.00 90.31 137 PHE A CA 1
ATOM 1087 C C . PHE A 1 137 ? -14.443 -1.787 10.963 1.00 90.31 137 PHE A C 1
ATOM 1089 O O . PHE A 1 137 ? -13.844 -2.699 10.406 1.00 90.31 137 PHE A O 1
ATOM 1096 N N . ALA A 1 138 ? -15.536 -1.236 10.453 1.00 90.44 138 ALA A N 1
ATOM 1097 C CA . ALA A 1 138 ? -16.028 -1.538 9.123 1.00 90.44 138 ALA A CA 1
ATOM 1098 C C . ALA A 1 138 ? -15.802 -0.361 8.177 1.00 90.44 138 ALA A C 1
ATOM 1100 O O . ALA A 1 138 ? -16.060 0.788 8.549 1.00 90.44 138 ALA A O 1
ATOM 1101 N N . ILE A 1 139 ? -15.360 -0.672 6.959 1.00 91.00 139 ILE A N 1
ATOM 1102 C CA . ILE A 1 139 ? -15.140 0.286 5.872 1.00 91.00 139 ILE A CA 1
ATOM 1103 C C . ILE A 1 139 ? -15.819 -0.223 4.597 1.00 91.00 139 ILE A C 1
ATOM 1105 O O . ILE A 1 139 ? -15.839 -1.425 4.330 1.00 91.00 139 ILE A O 1
ATOM 1109 N N . GLN A 1 140 ? -16.392 0.695 3.821 1.00 91.00 140 GLN A N 1
ATOM 1110 C CA . GLN A 1 140 ? -16.971 0.401 2.509 1.00 91.00 140 GLN A CA 1
ATOM 1111 C C . GLN A 1 140 ? -15.863 0.328 1.455 1.00 91.00 140 GLN A C 1
ATOM 1113 O O . GLN A 1 140 ? -15.196 1.327 1.190 1.00 91.00 140 GLN A O 1
ATOM 1118 N N . GLU A 1 141 ? -15.687 -0.843 0.842 1.00 89.25 141 GLU A N 1
ATOM 1119 C CA . GLU A 1 141 ? -14.646 -1.074 -0.173 1.00 89.25 141 GLU A CA 1
ATOM 1120 C C . GLU A 1 141 ? -14.880 -0.225 -1.436 1.00 89.25 141 GLU A C 1
ATOM 1122 O O . GLU A 1 141 ? -13.941 0.344 -1.983 1.00 89.25 141 GLU A O 1
ATOM 1127 N N . GLU A 1 142 ? -16.139 -0.039 -1.843 1.00 91.31 142 GLU A N 1
ATOM 1128 C CA . GLU A 1 142 ? -16.510 0.808 -2.990 1.00 91.31 142 GLU A CA 1
ATOM 1129 C C . GLU A 1 142 ? -16.108 2.276 -2.779 1.00 91.31 142 GLU A C 1
ATOM 1131 O O . GLU A 1 142 ? -15.549 2.904 -3.672 1.00 91.31 142 GLU A O 1
ATOM 1136 N N . SER A 1 143 ? -16.284 2.809 -1.563 1.00 93.56 143 SER A N 1
ATOM 1137 C CA . SER A 1 143 ? -15.846 4.176 -1.247 1.00 93.56 143 SER A CA 1
ATOM 1138 C C . SER A 1 143 ? -14.329 4.339 -1.347 1.00 93.56 143 SER A C 1
ATOM 1140 O O . SER A 1 143 ? -13.855 5.417 -1.699 1.00 93.56 143 SER A O 1
ATOM 1142 N N . ILE A 1 144 ? -13.568 3.284 -1.041 1.00 94.81 144 ILE A N 1
ATOM 1143 C CA . ILE A 1 144 ? -12.112 3.279 -1.207 1.00 94.81 144 ILE A CA 1
ATOM 1144 C C . ILE A 1 144 ? -11.745 3.276 -2.690 1.00 94.81 144 ILE A C 1
ATOM 1146 O O . ILE A 1 144 ? -10.899 4.071 -3.097 1.00 94.81 144 ILE A O 1
ATOM 1150 N N . HIS A 1 145 ? -12.394 2.428 -3.490 1.00 95.00 145 HIS A N 1
ATOM 1151 C CA . HIS A 1 145 ? -12.177 2.379 -4.934 1.00 95.00 145 HIS A CA 1
ATOM 1152 C C . HIS A 1 145 ? -12.410 3.755 -5.581 1.00 95.00 145 HIS A C 1
ATOM 1154 O O . HIS A 1 145 ? -11.519 4.287 -6.242 1.00 95.00 145 HIS A O 1
ATOM 1160 N N . ASP A 1 146 ? -13.552 4.387 -5.299 1.00 96.00 146 ASP A N 1
ATOM 1161 C CA . ASP A 1 146 ? -13.907 5.714 -5.826 1.00 96.00 146 ASP A CA 1
ATOM 1162 C C . ASP A 1 146 ? -12.939 6.820 -5.368 1.00 96.00 146 ASP A C 1
ATOM 1164 O O . ASP A 1 146 ? -12.676 7.806 -6.075 1.00 96.00 146 ASP A O 1
ATOM 1168 N N . ALA A 1 147 ? -12.410 6.687 -4.150 1.00 97.25 147 ALA A N 1
ATOM 1169 C CA . ALA A 1 147 ? -11.422 7.612 -3.620 1.00 97.25 147 ALA A CA 1
ATOM 1170 C C . ALA A 1 147 ? -10.059 7.449 -4.305 1.00 97.25 147 ALA A C 1
ATOM 1172 O O . ALA A 1 147 ? -9.420 8.460 -4.591 1.00 97.25 147 ALA A O 1
ATOM 1173 N N . LEU A 1 148 ? -9.650 6.212 -4.608 1.00 97.56 148 LEU A N 1
ATOM 1174 C CA . LEU A 1 148 ? -8.382 5.874 -5.258 1.00 97.56 148 LEU A CA 1
ATOM 1175 C C . LEU A 1 148 ? -8.411 5.984 -6.788 1.00 97.56 148 LEU A C 1
ATOM 1177 O O . LEU A 1 148 ? -7.342 6.040 -7.394 1.00 97.56 148 LEU A O 1
ATOM 1181 N N . GLU A 1 149 ? -9.586 6.050 -7.425 1.00 97.50 149 GLU A N 1
ATOM 1182 C CA . GLU A 1 149 ? -9.742 6.111 -8.889 1.00 97.50 149 GLU A CA 1
ATOM 1183 C C . GLU A 1 149 ? -8.784 7.112 -9.578 1.00 97.50 149 GLU A C 1
ATOM 1185 O O . GLU A 1 149 ? -8.143 6.733 -10.568 1.00 97.50 149 GLU A O 1
ATOM 1190 N N . PRO A 1 150 ? -8.593 8.357 -9.077 1.00 97.62 150 PRO A N 1
ATOM 1191 C CA . PRO A 1 150 ? -7.640 9.285 -9.682 1.00 97.62 150 PRO A CA 1
ATOM 1192 C C . PRO A 1 150 ? -6.210 8.732 -9.679 1.00 97.62 150 PRO A C 1
ATOM 1194 O O . PRO A 1 150 ? -5.544 8.749 -10.716 1.00 97.62 150 PRO A O 1
ATOM 1197 N N . ALA A 1 151 ? -5.741 8.219 -8.536 1.00 96.31 151 ALA A N 1
ATOM 1198 C CA . ALA A 1 151 ? -4.396 7.670 -8.398 1.00 96.31 151 ALA A CA 1
ATOM 1199 C C . ALA A 1 151 ? -4.214 6.382 -9.209 1.00 96.31 151 ALA A C 1
ATOM 1201 O O . ALA A 1 151 ? -3.163 6.194 -9.813 1.00 96.31 151 ALA A O 1
ATOM 1202 N N . ILE A 1 152 ? -5.234 5.524 -9.293 1.00 97.62 152 ILE A N 1
ATOM 1203 C CA . ILE A 1 152 ? -5.221 4.312 -10.127 1.00 97.62 152 ILE A CA 1
ATOM 1204 C C . ILE A 1 152 ? -5.002 4.674 -11.598 1.00 97.62 152 ILE A C 1
ATOM 1206 O O . ILE A 1 152 ? -4.151 4.096 -12.284 1.00 97.62 152 ILE A O 1
ATOM 1210 N N . LYS A 1 153 ? -5.759 5.658 -12.091 1.00 97.44 153 LYS A N 1
ATOM 1211 C CA . LYS A 1 153 ? -5.663 6.113 -13.477 1.00 97.44 153 LYS A CA 1
ATOM 1212 C C . LYS A 1 153 ? -4.265 6.639 -13.796 1.00 97.44 153 LYS A C 1
ATOM 1214 O O . LYS A 1 153 ? -3.694 6.277 -14.828 1.00 97.44 153 LYS A O 1
ATOM 1219 N N . GLU A 1 154 ? -3.707 7.472 -12.925 1.00 95.62 154 GLU A N 1
ATOM 1220 C CA . GLU A 1 154 ? -2.368 8.017 -13.141 1.00 95.62 154 GLU A CA 1
ATOM 1221 C C . GLU A 1 154 ? -1.262 6.979 -12.882 1.00 95.62 154 GLU A C 1
ATOM 1223 O O . GLU A 1 154 ? -0.251 6.998 -13.579 1.00 95.62 154 GLU A O 1
ATOM 1228 N N . ALA A 1 155 ? -1.473 5.981 -12.015 1.00 96.00 155 ALA A N 1
ATOM 1229 C CA . ALA A 1 155 ? -0.561 4.845 -11.854 1.00 96.00 155 ALA A CA 1
ATOM 1230 C C . ALA A 1 155 ? -0.427 4.044 -13.159 1.00 96.00 155 ALA A C 1
ATOM 1232 O O . ALA A 1 155 ? 0.680 3.697 -13.577 1.00 96.00 155 ALA A O 1
ATOM 1233 N N . ARG A 1 156 ? -1.539 3.800 -13.868 1.00 96.25 156 ARG A N 1
ATOM 1234 C CA . ARG A 1 156 ? -1.494 3.186 -15.207 1.00 96.25 156 ARG A CA 1
ATOM 1235 C C . ARG A 1 156 ? -0.706 4.043 -16.190 1.00 96.25 156 ARG A C 1
ATOM 1237 O O . ARG A 1 156 ? 0.153 3.517 -16.896 1.00 96.25 156 ARG A O 1
ATOM 1244 N N . ARG A 1 157 ? -0.955 5.357 -16.220 1.00 93.94 157 ARG A N 1
ATOM 1245 C CA . ARG A 1 157 ? -0.226 6.299 -17.090 1.00 93.94 157 ARG A CA 1
ATOM 1246 C C . ARG A 1 157 ? 1.269 6.312 -16.798 1.00 93.94 157 ARG A C 1
ATOM 1248 O O . ARG A 1 157 ? 2.060 6.239 -17.738 1.00 93.94 157 ARG A O 1
ATOM 1255 N N . TYR A 1 158 ? 1.648 6.295 -15.527 1.00 91.00 158 TYR A N 1
ATOM 1256 C CA . TYR A 1 158 ? 3.033 6.158 -15.105 1.00 91.00 158 TYR A CA 1
ATOM 1257 C C . TYR A 1 158 ? 3.663 4.865 -15.639 1.00 91.00 158 TYR A C 1
ATOM 1259 O O . TYR A 1 158 ? 4.714 4.901 -16.281 1.00 91.00 158 TYR A O 1
ATOM 1267 N N . LEU A 1 159 ? 2.992 3.721 -15.476 1.00 91.75 159 LEU A N 1
ATOM 1268 C CA . LEU A 1 159 ? 3.481 2.437 -15.989 1.00 91.75 159 LEU A CA 1
ATOM 1269 C C . LEU A 1 159 ? 3.549 2.403 -17.524 1.00 91.75 159 LEU A C 1
ATOM 1271 O O . LEU A 1 159 ? 4.484 1.819 -18.078 1.00 91.75 159 LEU A O 1
ATOM 1275 N N . HIS A 1 160 ? 2.633 3.064 -18.236 1.00 91.00 160 HIS A N 1
ATOM 1276 C CA . HIS A 1 160 ? 2.758 3.256 -19.685 1.00 91.00 160 HIS A CA 1
ATOM 1277 C C . HIS A 1 160 ? 4.025 4.032 -20.045 1.00 91.00 160 HIS A C 1
ATOM 1279 O O . HIS A 1 160 ? 4.738 3.635 -20.969 1.00 91.00 160 HIS A O 1
ATOM 1285 N N . GLY A 1 161 ? 4.358 5.066 -19.270 1.00 85.38 161 GLY A N 1
ATOM 1286 C CA . GLY A 1 161 ? 5.631 5.781 -19.362 1.00 85.38 161 GLY A CA 1
ATOM 1287 C C . GLY A 1 161 ? 6.857 4.883 -19.177 1.00 85.38 161 GLY A C 1
ATOM 1288 O O . GLY A 1 161 ? 7.889 5.108 -19.805 1.00 85.38 161 GLY A O 1
ATOM 1289 N N . LYS A 1 162 ? 6.730 3.809 -18.387 1.00 83.00 162 LYS A N 1
ATOM 1290 C CA . LYS A 1 162 ? 7.755 2.762 -18.204 1.00 83.00 162 LYS A CA 1
ATOM 1291 C C . LYS A 1 162 ? 7.703 1.645 -19.257 1.00 83.00 162 LYS A C 1
ATOM 1293 O O . LYS A 1 162 ? 8.423 0.653 -19.141 1.00 83.00 162 LYS A O 1
ATOM 1298 N N . GLY A 1 163 ? 6.873 1.786 -20.292 1.00 86.00 163 GLY A N 1
ATOM 1299 C CA . GLY A 1 163 ? 6.770 0.844 -21.408 1.00 86.00 163 GLY A CA 1
ATOM 1300 C C . GLY A 1 163 ? 5.778 -0.303 -21.199 1.00 86.00 163 GLY A C 1
ATOM 1301 O O . GLY A 1 163 ? 5.796 -1.272 -21.964 1.00 86.00 163 GLY A O 1
ATOM 1302 N N . PHE A 1 164 ? 4.904 -0.229 -20.191 1.00 88.94 164 PHE A N 1
ATOM 1303 C CA . PHE A 1 164 ? 3.827 -1.203 -20.034 1.00 88.94 164 PHE A CA 1
ATOM 1304 C C . PHE A 1 164 ? 2.679 -0.938 -21.006 1.00 88.94 164 PHE A C 1
ATOM 1306 O O . PHE A 1 164 ? 2.308 0.199 -21.281 1.00 88.94 164 PHE A O 1
ATOM 1313 N N . THR A 1 165 ? 2.053 -2.014 -21.474 1.00 93.19 165 THR A N 1
ATOM 1314 C CA . THR A 1 165 ? 0.758 -1.953 -22.166 1.00 93.19 165 THR A CA 1
ATOM 1315 C C . THR A 1 165 ? -0.363 -2.297 -21.192 1.00 93.19 165 THR A C 1
ATOM 1317 O O . THR A 1 165 ? -0.107 -2.977 -20.197 1.00 93.19 165 THR A O 1
ATOM 1320 N N . ASP A 1 166 ? -1.607 -1.921 -21.499 1.00 95.38 166 ASP A N 1
ATOM 1321 C CA . ASP A 1 166 ? -2.772 -2.321 -20.691 1.00 95.38 166 ASP A CA 1
ATOM 1322 C C . ASP A 1 166 ? -2.852 -3.833 -20.510 1.00 95.38 166 ASP A C 1
ATOM 1324 O O . ASP A 1 166 ? -3.118 -4.326 -19.418 1.00 95.38 166 ASP A O 1
ATOM 1328 N N . GLN A 1 167 ? -2.551 -4.587 -21.571 1.00 95.12 167 GLN A N 1
ATOM 1329 C CA . GLN A 1 167 ? -2.503 -6.041 -21.506 1.00 95.12 167 GLN A CA 1
ATOM 1330 C C . GLN A 1 167 ? -1.441 -6.517 -20.510 1.00 95.12 167 GLN A C 1
ATOM 1332 O O . GLN A 1 167 ? -1.708 -7.421 -19.724 1.00 95.12 167 GLN A O 1
ATOM 1337 N N . THR A 1 168 ? -0.250 -5.912 -20.512 1.00 92.50 168 THR A N 1
ATOM 1338 C CA . THR A 1 168 ? 0.815 -6.255 -19.561 1.00 92.50 168 THR A CA 1
ATOM 1339 C C . THR A 1 168 ? 0.409 -5.937 -18.124 1.00 92.50 168 THR A C 1
ATOM 1341 O O . THR A 1 168 ? 0.639 -6.774 -17.253 1.00 92.50 168 THR A O 1
ATOM 1344 N N . ILE A 1 169 ? -0.180 -4.760 -17.883 1.00 95.69 169 ILE A N 1
ATOM 1345 C CA . ILE A 1 169 ? -0.631 -4.322 -16.552 1.00 95.69 169 ILE A CA 1
ATOM 1346 C C . ILE A 1 169 ? -1.719 -5.267 -16.045 1.00 95.69 169 ILE A C 1
ATOM 1348 O O . ILE A 1 169 ? -1.591 -5.837 -14.969 1.00 95.69 169 ILE A O 1
ATOM 1352 N N . ASN A 1 170 ? -2.747 -5.516 -16.854 1.00 96.50 170 ASN A N 1
ATOM 1353 C CA . ASN A 1 170 ? -3.852 -6.389 -16.469 1.00 96.50 170 ASN A CA 1
ATOM 1354 C C . ASN A 1 170 ? -3.375 -7.826 -16.237 1.00 96.50 170 ASN A C 1
ATOM 1356 O O . ASN A 1 170 ? -3.790 -8.463 -15.275 1.00 96.50 170 ASN A O 1
ATOM 1360 N N . GLN A 1 171 ? -2.461 -8.330 -17.072 1.00 93.94 171 GLN A N 1
ATOM 1361 C CA . GLN A 1 171 ? -1.884 -9.655 -16.870 1.00 93.94 171 GLN A CA 1
ATOM 1362 C C . GLN A 1 171 ? -1.055 -9.716 -15.584 1.00 93.94 171 GLN A C 1
ATOM 1364 O O . GLN A 1 171 ? -1.116 -10.714 -14.891 1.00 93.94 171 GLN A O 1
ATOM 1369 N N . MET A 1 172 ? -0.300 -8.667 -15.247 1.00 93.44 172 MET A N 1
ATOM 1370 C CA . MET A 1 172 ? 0.458 -8.590 -13.993 1.00 93.44 172 MET A CA 1
ATOM 1371 C C . MET A 1 172 ? -0.456 -8.637 -12.762 1.00 93.44 172 MET A C 1
ATOM 1373 O O . MET A 1 172 ? -0.157 -9.374 -11.830 1.00 93.44 172 MET A O 1
ATOM 1377 N N . ILE A 1 173 ? -1.572 -7.900 -12.789 1.00 95.06 173 ILE A N 1
ATOM 1378 C CA . ILE A 1 173 ? -2.585 -7.924 -11.723 1.00 95.06 173 ILE A CA 1
ATOM 1379 C C . ILE A 1 173 ? -3.145 -9.342 -11.560 1.00 95.06 173 ILE A C 1
ATOM 1381 O O . ILE A 1 173 ? -3.195 -9.861 -10.451 1.00 95.06 173 ILE A O 1
ATOM 1385 N N . ILE A 1 174 ? -3.510 -9.994 -12.669 1.00 93.88 174 ILE A N 1
ATOM 1386 C CA . ILE A 1 174 ? -4.065 -11.356 -12.660 1.00 93.88 174 ILE A CA 1
ATOM 1387 C C . ILE A 1 174 ? -3.031 -12.389 -12.190 1.00 93.88 174 ILE A C 1
ATOM 1389 O O . ILE A 1 174 ? -3.353 -13.227 -11.354 1.00 93.88 174 ILE A O 1
ATOM 1393 N N . ASP A 1 175 ? -1.811 -12.344 -12.735 1.00 92.31 175 ASP A N 1
ATOM 1394 C CA . ASP A 1 175 ? -0.733 -13.307 -12.463 1.00 92.31 175 ASP A CA 1
ATOM 1395 C C . ASP A 1 175 ? -0.355 -13.331 -10.973 1.00 92.31 175 ASP A C 1
ATOM 1397 O O . ASP A 1 175 ? 0.005 -14.382 -10.446 1.00 92.31 175 ASP A O 1
ATOM 1401 N N . GLU A 1 176 ? -0.417 -12.175 -10.309 1.00 91.31 176 GLU A N 1
ATOM 1402 C CA . GLU A 1 176 ? -0.020 -12.007 -8.909 1.00 91.31 176 GLU A CA 1
ATOM 1403 C C . GLU A 1 176 ? -1.211 -11.951 -7.940 1.00 91.31 176 GLU A C 1
ATOM 1405 O O . GLU A 1 176 ? -1.020 -11.623 -6.772 1.00 91.31 176 GLU A O 1
ATOM 1410 N N . GLU A 1 177 ? -2.421 -12.283 -8.411 1.00 91.56 177 GLU A N 1
ATOM 1411 C CA . GLU A 1 177 ? -3.668 -12.248 -7.626 1.00 91.56 177 GLU A CA 1
ATOM 1412 C C . GLU A 1 177 ? -3.941 -10.882 -6.964 1.00 91.56 177 GLU A C 1
ATOM 1414 O O . GLU A 1 177 ? -4.619 -10.791 -5.940 1.00 91.56 177 GLU A O 1
ATOM 1419 N N . GLY A 1 178 ? -3.419 -9.812 -7.566 1.00 91.69 178 GLY A N 1
ATOM 1420 C CA . GLY A 1 178 ? -3.556 -8.449 -7.074 1.00 91.69 178 GLY A CA 1
ATOM 1421 C C . GLY A 1 178 ? -4.878 -7.793 -7.462 1.00 91.69 178 GLY A C 1
ATOM 1422 O O . GLY A 1 178 ? -5.738 -8.353 -8.154 1.00 91.69 178 GLY A O 1
ATOM 1423 N N . LYS A 1 179 ? -5.013 -6.549 -7.025 1.00 93.88 179 LYS A N 1
ATOM 1424 C CA . LYS A 1 179 ? -6.113 -5.636 -7.317 1.00 93.88 179 LYS A CA 1
ATOM 1425 C C . LYS A 1 179 ? -5.606 -4.425 -8.086 1.00 93.88 179 LYS A C 1
ATOM 1427 O O . LYS A 1 179 ? -4.404 -4.199 -8.218 1.00 93.88 179 LYS A O 1
ATOM 1432 N N . GLU A 1 180 ? -6.528 -3.664 -8.658 1.00 94.94 180 GLU A N 1
ATOM 1433 C CA . GLU A 1 180 ? -6.156 -2.497 -9.456 1.00 94.94 180 GLU A CA 1
ATOM 1434 C C . GLU A 1 180 ? -5.596 -1.373 -8.572 1.00 94.94 180 GLU A C 1
ATOM 1436 O O . GLU A 1 180 ? -4.655 -0.681 -8.952 1.00 94.94 180 GLU A O 1
ATOM 1441 N N . GLU A 1 181 ? -6.107 -1.275 -7.350 1.00 96.00 181 GLU A N 1
ATOM 1442 C CA . GLU A 1 181 ? -5.647 -0.392 -6.286 1.00 96.00 181 GLU A CA 1
ATOM 1443 C C . GLU A 1 181 ? -4.177 -0.644 -5.934 1.00 96.00 181 GLU A C 1
ATOM 1445 O O . GLU A 1 181 ? -3.441 0.308 -5.685 1.00 96.00 181 GLU A O 1
ATOM 1450 N N . ASP A 1 182 ? -3.706 -1.895 -5.991 1.00 94.88 182 ASP A N 1
ATOM 1451 C CA . ASP A 1 182 ? -2.315 -2.244 -5.665 1.00 94.88 182 ASP A CA 1
ATOM 1452 C C . ASP A 1 182 ? -1.310 -1.564 -6.607 1.00 94.88 182 ASP A C 1
ATOM 1454 O O . ASP A 1 182 ? -0.141 -1.384 -6.254 1.00 94.88 182 ASP A O 1
ATOM 1458 N N . LEU A 1 183 ? -1.754 -1.132 -7.798 1.00 95.62 183 LEU A N 1
ATOM 1459 C CA . LEU A 1 183 ? -0.933 -0.321 -8.695 1.00 95.62 183 LEU A CA 1
ATOM 1460 C C . LEU A 1 183 ? -0.517 0.999 -8.044 1.00 95.62 183 LEU A C 1
ATOM 1462 O O . LEU A 1 183 ? 0.584 1.469 -8.310 1.00 95.62 183 LEU A O 1
ATOM 1466 N N . VAL A 1 184 ? -1.362 1.588 -7.194 1.00 95.75 184 VAL A N 1
ATOM 1467 C CA . VAL A 1 184 ? -1.066 2.848 -6.503 1.00 95.75 184 VAL A CA 1
ATOM 1468 C C . VAL A 1 184 ? 0.121 2.654 -5.567 1.00 95.75 184 VAL A C 1
ATOM 1470 O O . VAL A 1 184 ? 1.129 3.340 -5.716 1.00 95.75 184 VAL A O 1
ATOM 1473 N N . ALA A 1 185 ? 0.059 1.666 -4.669 1.00 92.38 185 ALA A N 1
ATOM 1474 C CA . ALA A 1 185 ? 1.161 1.364 -3.754 1.00 92.38 185 ALA A CA 1
ATOM 1475 C C . ALA A 1 185 ? 2.439 0.945 -4.506 1.00 92.38 185 ALA A C 1
ATOM 1477 O O . ALA A 1 185 ? 3.557 1.306 -4.121 1.00 92.38 185 ALA A O 1
ATOM 1478 N N . PHE A 1 186 ? 2.290 0.222 -5.619 1.00 91.81 186 PHE A N 1
ATOM 1479 C CA . PHE A 1 186 ? 3.419 -0.154 -6.461 1.00 91.81 186 PHE A CA 1
ATOM 1480 C C . PHE A 1 186 ? 4.090 1.062 -7.111 1.00 91.81 186 PHE A C 1
ATOM 1482 O O . PHE A 1 186 ? 5.312 1.186 -7.048 1.00 9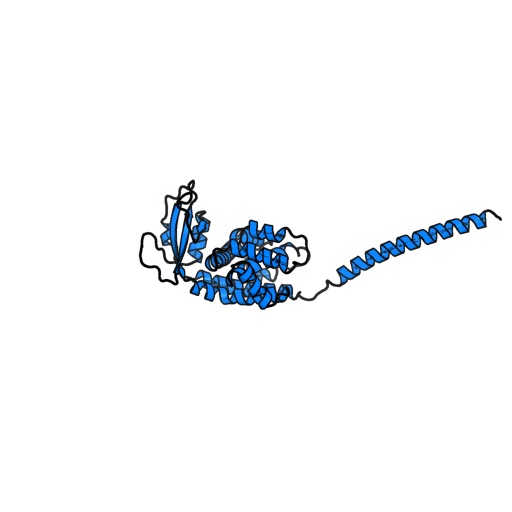1.81 186 PHE A O 1
ATOM 1489 N N . VAL A 1 187 ? 3.318 1.985 -7.687 1.00 91.31 187 VAL A N 1
ATOM 1490 C CA . VAL A 1 187 ? 3.855 3.200 -8.313 1.00 91.31 187 VAL A CA 1
ATOM 1491 C C . VAL A 1 187 ? 4.421 4.169 -7.275 1.00 91.31 187 VAL A C 1
ATOM 1493 O O . VAL A 1 187 ? 5.491 4.718 -7.521 1.00 91.31 187 VAL A O 1
ATOM 1496 N N . MET A 1 188 ? 3.811 4.296 -6.090 1.00 87.19 188 MET A N 1
ATOM 1497 C CA . MET A 1 188 ? 4.419 5.020 -4.961 1.00 87.19 188 MET A CA 1
ATOM 1498 C C . MET A 1 188 ? 5.818 4.474 -4.649 1.00 87.19 188 MET A C 1
ATOM 1500 O O . MET A 1 188 ? 6.775 5.236 -4.533 1.00 87.19 188 MET A O 1
ATOM 1504 N N . SER A 1 189 ? 5.953 3.145 -4.587 1.00 82.81 189 SER A N 1
ATOM 1505 C CA . SER A 1 189 ? 7.239 2.491 -4.326 1.00 82.81 189 SER A CA 1
ATOM 1506 C C . SER A 1 189 ? 8.265 2.753 -5.430 1.00 82.81 189 SER A C 1
ATOM 1508 O O . SER A 1 189 ? 9.432 3.006 -5.144 1.00 82.81 189 SER A O 1
ATOM 1510 N N . LEU A 1 190 ? 7.851 2.674 -6.700 1.00 80.94 190 LEU A N 1
ATOM 1511 C CA . LEU A 1 190 ? 8.732 2.928 -7.842 1.00 80.94 190 LEU A CA 1
ATOM 1512 C C . LEU A 1 190 ? 9.196 4.384 -7.889 1.00 80.94 190 LEU A C 1
ATOM 1514 O O . LEU A 1 190 ? 10.391 4.625 -8.051 1.00 80.94 190 LEU A O 1
ATOM 1518 N N . SER A 1 191 ? 8.274 5.332 -7.709 1.00 79.56 191 SER A N 1
ATOM 1519 C CA . SER A 1 191 ? 8.581 6.762 -7.680 1.00 79.56 191 SER A CA 1
ATOM 1520 C C . SER A 1 191 ? 9.630 7.073 -6.612 1.00 79.56 191 SER A C 1
ATOM 1522 O O . SER A 1 191 ? 10.597 7.778 -6.889 1.00 79.56 191 SER A O 1
ATOM 1524 N N . GLU A 1 192 ? 9.492 6.506 -5.411 1.00 73.56 192 GLU A N 1
ATOM 1525 C CA . GLU A 1 192 ? 10.449 6.725 -4.322 1.00 73.56 192 GLU A CA 1
ATOM 1526 C C . GLU A 1 192 ? 11.853 6.191 -4.655 1.00 73.56 192 GLU A C 1
ATOM 1528 O O . GLU A 1 192 ? 12.867 6.854 -4.432 1.00 73.56 192 GLU A O 1
ATOM 1533 N N . LEU A 1 193 ? 11.937 5.005 -5.260 1.00 71.00 193 LEU A N 1
ATOM 1534 C CA . LEU A 1 193 ? 13.222 4.416 -5.649 1.00 71.00 193 LEU A CA 1
ATOM 1535 C C . LEU A 1 193 ? 13.926 5.218 -6.739 1.00 71.00 193 LEU A C 1
ATOM 1537 O O . LEU A 1 193 ? 15.149 5.355 -6.712 1.00 71.00 193 LEU A O 1
ATOM 1541 N N . GLU A 1 194 ? 13.171 5.741 -7.698 1.00 71.31 194 GLU A N 1
ATOM 1542 C CA . GLU A 1 194 ? 13.714 6.591 -8.755 1.00 71.31 194 GLU A CA 1
ATOM 1543 C C . GLU A 1 194 ? 14.243 7.908 -8.192 1.00 71.31 194 GLU A C 1
ATOM 1545 O O . GLU A 1 194 ? 15.343 8.337 -8.554 1.00 71.31 194 GLU A O 1
ATOM 1550 N N . ASN A 1 195 ? 13.515 8.492 -7.240 1.00 63.78 195 ASN A N 1
ATOM 1551 C CA . ASN A 1 195 ? 13.941 9.695 -6.535 1.00 63.78 195 ASN A CA 1
ATOM 1552 C C . ASN A 1 195 ? 15.224 9.444 -5.721 1.00 63.78 195 ASN A C 1
ATOM 1554 O O . ASN A 1 195 ? 16.140 10.265 -5.751 1.00 63.78 195 ASN A O 1
ATOM 1558 N N . SER A 1 196 ? 15.353 8.276 -5.079 1.00 60.78 196 SER A N 1
ATOM 1559 C CA . SER A 1 196 ? 16.562 7.857 -4.350 1.00 60.78 196 SER A CA 1
ATOM 1560 C C . SER A 1 196 ? 17.809 7.726 -5.245 1.00 60.78 196 SER A C 1
ATOM 1562 O O . SER A 1 196 ? 18.921 8.102 -4.854 1.00 60.78 196 SER A O 1
ATOM 1564 N N . GLN A 1 197 ? 17.645 7.220 -6.472 1.00 56.31 197 GLN A N 1
ATOM 1565 C CA . GLN A 1 197 ? 18.760 6.928 -7.384 1.00 56.31 197 GLN A CA 1
ATOM 1566 C C . GLN A 1 197 ? 19.275 8.150 -8.168 1.00 56.31 197 GLN A C 1
ATOM 1568 O O . GLN A 1 197 ? 20.447 8.172 -8.550 1.00 56.31 197 GLN A O 1
ATOM 1573 N N . ASN A 1 198 ? 18.456 9.186 -8.375 1.00 53.00 198 ASN A N 1
ATOM 1574 C CA . ASN A 1 198 ? 18.778 10.356 -9.210 1.00 53.00 198 ASN A CA 1
ATOM 1575 C C . ASN A 1 198 ? 19.454 11.529 -8.464 1.00 53.00 198 ASN A C 1
ATOM 1577 O O . ASN A 1 198 ? 19.408 12.677 -8.908 1.00 53.00 198 ASN A O 1
ATOM 1581 N N . SER A 1 199 ? 20.150 11.252 -7.362 1.00 44.09 199 SER A N 1
ATOM 1582 C CA . SER A 1 199 ? 20.718 12.213 -6.396 1.00 44.09 199 SER A CA 1
ATOM 1583 C C . SER A 1 199 ? 21.828 13.170 -6.902 1.00 44.09 199 SER A C 1
ATOM 1585 O O . SER A 1 199 ? 22.557 13.738 -6.094 1.00 44.09 199 SER A O 1
ATOM 1587 N N . ASN A 1 200 ? 21.952 13.426 -8.213 1.00 36.44 200 ASN A N 1
ATOM 1588 C CA . ASN A 1 200 ? 22.897 14.408 -8.773 1.00 36.44 200 ASN A CA 1
ATOM 1589 C C . ASN A 1 200 ? 22.273 15.584 -9.543 1.00 36.44 200 ASN A C 1
ATOM 1591 O O . ASN A 1 200 ? 23.010 16.498 -9.913 1.00 36.44 200 ASN A O 1
ATOM 1595 N N . SER A 1 201 ? 20.959 15.629 -9.762 1.00 34.31 201 SER A N 1
ATOM 1596 C CA . SER A 1 201 ? 20.327 16.835 -10.314 1.00 34.31 201 SER A CA 1
ATOM 1597 C C . SER A 1 201 ? 18.822 16.831 -10.084 1.00 34.31 201 SER A C 1
ATOM 1599 O O . SER A 1 201 ? 18.067 16.396 -10.949 1.00 34.31 201 SER A O 1
ATOM 1601 N N . PHE A 1 202 ? 18.372 17.352 -8.945 1.00 39.09 202 PHE A N 1
ATOM 1602 C CA . PHE A 1 202 ? 16.993 17.812 -8.837 1.00 39.09 202 PHE A CA 1
ATOM 1603 C C . PHE A 1 202 ? 16.889 19.020 -7.907 1.00 39.09 202 PHE A C 1
ATOM 1605 O O . PHE A 1 202 ? 17.547 19.087 -6.870 1.00 39.09 202 PHE A O 1
ATOM 1612 N N . SER A 1 203 ? 16.104 20.006 -8.338 1.00 32.56 203 SER A N 1
ATOM 1613 C CA . SER A 1 203 ? 15.776 21.213 -7.587 1.00 32.56 203 SER A CA 1
ATOM 1614 C C . SER A 1 203 ? 14.420 20.986 -6.926 1.00 32.56 203 SER A C 1
ATOM 1616 O O . SER A 1 203 ? 13.412 20.841 -7.608 1.00 32.56 203 SER A O 1
ATOM 1618 N N . PHE A 1 204 ? 14.399 20.960 -5.599 1.00 37.59 204 PHE A N 1
ATOM 1619 C CA . PHE A 1 204 ? 13.232 20.696 -4.747 1.00 37.59 204 PHE A CA 1
ATOM 1620 C C . PHE A 1 204 ? 12.165 21.810 -4.739 1.00 37.59 204 PHE A C 1
ATOM 1622 O O . PHE A 1 204 ? 11.221 21.766 -3.952 1.00 37.59 204 PHE A O 1
ATOM 1629 N N . ASN A 1 205 ? 12.252 22.781 -5.653 1.00 34.38 205 ASN A N 1
ATOM 1630 C CA . ASN A 1 205 ? 11.232 23.820 -5.805 1.00 34.38 205 ASN A CA 1
ATOM 1631 C C . ASN A 1 205 ? 9.858 23.274 -6.240 1.00 34.38 205 ASN A C 1
ATOM 1633 O O . ASN A 1 205 ? 8.884 24.009 -6.132 1.00 34.38 205 ASN A O 1
ATOM 1637 N N . ASP A 1 206 ? 9.766 22.022 -6.706 1.00 40.25 206 ASP A N 1
ATOM 1638 C CA . ASP A 1 206 ? 8.490 21.417 -7.118 1.00 40.25 206 ASP A CA 1
ATOM 1639 C C . ASP A 1 206 ? 7.861 20.492 -6.063 1.00 40.25 206 ASP A C 1
ATOM 1641 O O . ASP A 1 206 ? 6.641 20.351 -6.049 1.00 40.25 206 ASP A O 1
ATOM 1645 N N . TYR A 1 207 ? 8.626 19.933 -5.114 1.00 38.94 207 TYR A N 1
ATOM 1646 C CA . TYR A 1 207 ? 8.038 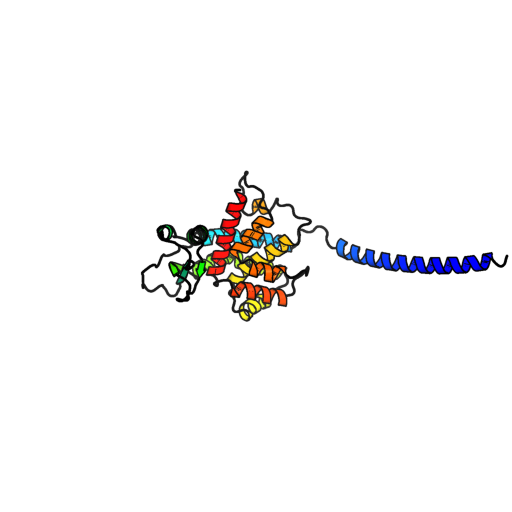19.188 -3.984 1.00 38.94 207 TYR A CA 1
ATOM 1647 C C . TYR A 1 207 ? 7.463 20.125 -2.910 1.00 38.94 207 TYR A C 1
ATOM 1649 O O . TYR A 1 207 ? 6.516 19.764 -2.215 1.00 38.94 207 TYR A O 1
ATOM 1657 N N . SER A 1 208 ? 7.949 21.369 -2.827 1.00 36.72 208 SER A N 1
ATOM 1658 C CA . SER A 1 208 ? 7.312 22.419 -2.019 1.00 36.72 208 SER A CA 1
ATOM 1659 C C . SER A 1 208 ? 5.919 22.800 -2.542 1.00 36.72 208 SER A C 1
ATOM 1661 O O . SER A 1 208 ? 5.079 23.267 -1.776 1.00 36.72 208 SER A O 1
ATOM 1663 N N . SER A 1 209 ? 5.625 22.529 -3.820 1.00 40.41 209 SER A N 1
ATOM 1664 C CA . SER A 1 209 ? 4.272 22.652 -4.376 1.00 40.41 209 SER A CA 1
ATOM 1665 C C . SER A 1 209 ? 3.384 21.439 -4.082 1.00 40.41 209 SER A C 1
ATOM 1667 O O . SER A 1 209 ? 2.168 21.531 -4.234 1.00 40.41 209 SER A O 1
ATOM 1669 N N . PHE A 1 210 ? 3.986 20.325 -3.651 1.00 39.50 210 PHE A N 1
ATOM 1670 C CA . PHE A 1 210 ? 3.359 19.011 -3.678 1.00 39.50 210 PHE A CA 1
ATOM 1671 C C . PHE A 1 210 ? 2.485 18.708 -2.457 1.00 39.50 210 PHE A C 1
ATOM 1673 O O . PHE A 1 210 ? 1.599 17.866 -2.535 1.00 39.50 210 PHE A O 1
ATOM 1680 N N . LEU A 1 211 ? 2.704 19.394 -1.329 1.00 38.59 211 LEU A N 1
ATOM 1681 C CA . LEU A 1 211 ? 1.890 19.188 -0.127 1.00 38.59 211 LEU A CA 1
ATOM 1682 C C . LEU A 1 211 ? 1.540 20.481 0.628 1.00 38.59 211 LEU A C 1
ATOM 1684 O O . LEU A 1 211 ? 0.510 20.504 1.292 1.00 38.59 211 LEU A O 1
ATOM 1688 N N . PHE A 1 212 ? 2.307 21.578 0.509 1.00 36.56 212 PHE A N 1
ATOM 1689 C CA . PHE A 1 212 ? 2.023 22.827 1.234 1.00 36.56 212 PHE A CA 1
ATOM 1690 C C . PHE A 1 212 ? 2.469 24.084 0.486 1.00 36.56 212 PHE A C 1
ATOM 1692 O O . PHE A 1 212 ? 3.615 24.503 0.590 1.00 36.56 212 PHE A O 1
ATOM 1699 N N . ASN A 1 213 ? 1.513 24.831 -0.077 1.00 33.25 213 ASN A N 1
ATOM 1700 C CA . ASN A 1 213 ? 1.654 26.286 -0.241 1.00 33.25 213 ASN A CA 1
ATOM 1701 C C . ASN A 1 213 ? 1.554 26.991 1.129 1.00 33.25 213 ASN A C 1
ATOM 1703 O O . ASN A 1 213 ? 0.716 27.869 1.337 1.00 33.25 213 ASN A O 1
ATOM 1707 N N . SER A 1 214 ? 2.373 26.594 2.102 1.00 39.19 214 SER A N 1
ATOM 1708 C CA . SER A 1 214 ? 2.553 27.383 3.315 1.00 39.19 214 SER A CA 1
ATOM 1709 C C . SER A 1 214 ? 3.892 28.094 3.194 1.00 39.19 214 SER A C 1
ATOM 1711 O O . SER A 1 214 ? 4.923 27.473 2.960 1.00 39.19 214 SER A O 1
ATOM 1713 N N . ALA A 1 215 ? 3.885 29.418 3.329 1.00 39.19 215 ALA A N 1
ATOM 1714 C CA . ALA A 1 215 ? 5.071 30.269 3.224 1.00 39.19 215 ALA A CA 1
ATOM 1715 C C . ALA A 1 215 ? 6.119 30.032 4.346 1.00 39.19 215 ALA A C 1
ATOM 1717 O O . ALA A 1 215 ? 6.954 30.901 4.586 1.00 39.19 215 ALA A O 1
ATOM 1718 N N . TYR A 1 216 ? 6.041 28.894 5.050 1.00 41.81 216 TYR A N 1
ATOM 1719 C CA . TYR A 1 216 ? 6.794 28.553 6.256 1.00 41.81 216 TYR A CA 1
ATOM 1720 C C . TYR A 1 216 ? 7.139 27.053 6.417 1.00 41.81 216 TYR A C 1
ATOM 1722 O O . TYR A 1 216 ? 7.701 26.713 7.453 1.00 41.81 216 TYR A O 1
ATOM 1730 N N . ALA A 1 217 ? 6.841 26.161 5.462 1.00 44.09 217 ALA A N 1
ATOM 1731 C CA . ALA A 1 217 ? 7.234 24.747 5.585 1.00 44.09 217 ALA A CA 1
ATOM 1732 C C . ALA A 1 217 ? 8.741 24.563 5.326 1.00 44.09 217 ALA A C 1
ATOM 1734 O O . ALA A 1 217 ? 9.273 25.145 4.375 1.00 44.09 217 ALA A O 1
ATOM 1735 N N . GLN A 1 218 ? 9.421 23.780 6.171 1.00 52.38 218 GLN A N 1
ATOM 1736 C CA . GLN A 1 218 ? 10.794 23.351 5.901 1.00 52.38 218 GLN A CA 1
ATOM 1737 C C . GLN A 1 218 ? 10.800 22.414 4.682 1.00 52.38 218 GLN A C 1
ATOM 1739 O O . GLN A 1 218 ? 9.811 21.746 4.376 1.00 52.38 218 GLN A O 1
ATOM 1744 N N . GLU A 1 219 ? 11.893 22.436 3.921 1.00 59.53 219 GLU A N 1
ATOM 1745 C CA . GLU A 1 219 ? 12.043 21.623 2.713 1.00 59.53 219 GLU A CA 1
ATOM 1746 C C . GLU A 1 219 ? 12.208 20.152 3.116 1.00 59.53 219 GLU A C 1
ATOM 1748 O O . GLU A 1 219 ? 13.235 19.788 3.685 1.00 59.53 219 GLU A O 1
ATOM 1753 N N . LEU A 1 220 ? 11.194 19.328 2.830 1.00 64.62 220 LEU A N 1
ATOM 1754 C CA . LEU A 1 220 ? 11.209 17.888 3.094 1.00 64.62 220 LEU A CA 1
ATOM 1755 C C . LEU A 1 220 ? 12.426 17.234 2.428 1.00 64.62 220 LEU A C 1
ATOM 1757 O O . LEU A 1 220 ? 12.613 17.342 1.210 1.00 64.62 220 LEU A O 1
ATOM 1761 N N . THR A 1 221 ? 13.231 16.510 3.202 1.00 68.81 221 THR A N 1
ATOM 1762 C CA . THR A 1 221 ? 14.377 15.785 2.659 1.00 68.81 221 THR A CA 1
ATOM 1763 C C . THR A 1 221 ? 13.947 14.470 2.007 1.00 68.81 221 THR A C 1
ATOM 1765 O O . THR A 1 221 ? 12.979 13.817 2.395 1.00 68.81 221 THR A O 1
ATOM 1768 N N . LEU A 1 222 ? 14.719 14.013 1.018 1.00 65.50 222 LEU A N 1
ATOM 1769 C CA . LEU A 1 222 ? 14.515 12.701 0.389 1.00 65.50 222 LEU A CA 1
ATOM 1770 C C . LEU A 1 222 ? 14.587 11.545 1.405 1.00 65.50 222 LEU A C 1
ATOM 1772 O O . LEU A 1 222 ? 13.941 10.517 1.233 1.00 65.50 222 LEU A O 1
ATOM 1776 N N . ALA A 1 223 ? 15.369 11.711 2.475 1.00 69.00 223 ALA A N 1
ATOM 1777 C CA . ALA A 1 223 ? 15.470 10.719 3.539 1.00 69.00 223 ALA A CA 1
ATOM 1778 C C . ALA A 1 223 ? 14.182 10.638 4.380 1.00 69.00 223 ALA A C 1
ATOM 1780 O O . ALA A 1 223 ? 13.776 9.540 4.766 1.00 69.00 223 ALA A O 1
ATOM 1781 N N . GLU A 1 224 ? 13.528 11.772 4.631 1.00 77.25 224 GLU A N 1
ATOM 1782 C CA . GLU A 1 224 ? 12.245 11.847 5.341 1.00 77.25 224 GLU A CA 1
ATOM 1783 C C . GLU A 1 224 ? 11.120 11.244 4.496 1.00 77.25 224 GLU A C 1
ATOM 1785 O O . GLU A 1 224 ? 10.408 10.353 4.960 1.00 77.25 224 GLU A O 1
ATOM 1790 N N . ALA A 1 225 ? 11.031 11.624 3.216 1.00 72.69 225 ALA A N 1
ATOM 1791 C CA . ALA A 1 225 ? 10.070 11.041 2.277 1.00 72.69 225 ALA A CA 1
ATOM 1792 C C . ALA A 1 225 ? 10.222 9.510 2.172 1.00 72.69 225 ALA A C 1
ATOM 1794 O O . ALA A 1 225 ? 9.238 8.773 2.296 1.00 72.69 225 ALA A O 1
ATOM 1795 N N . GLY A 1 226 ? 11.460 9.021 2.049 1.00 73.00 226 GLY A N 1
ATOM 1796 C CA . GLY A 1 226 ? 11.760 7.591 2.018 1.00 73.00 226 GLY A CA 1
ATOM 1797 C C . GLY A 1 226 ? 11.423 6.867 3.324 1.00 73.00 226 GLY A C 1
ATOM 1798 O O . GLY A 1 226 ? 10.951 5.728 3.294 1.00 73.00 226 GLY A O 1
ATOM 1799 N N . THR A 1 227 ? 11.596 7.523 4.475 1.00 79.62 227 THR A N 1
ATOM 1800 C CA . THR A 1 227 ? 11.187 6.980 5.783 1.00 79.62 227 THR A CA 1
ATOM 1801 C C . THR A 1 227 ? 9.668 6.845 5.858 1.00 79.62 227 THR A C 1
ATOM 1803 O O . THR A 1 227 ? 9.162 5.786 6.232 1.00 79.62 227 THR A O 1
ATOM 1806 N N . CYS A 1 228 ? 8.930 7.857 5.402 1.00 83.12 228 CYS A N 1
ATOM 1807 C CA . CYS A 1 228 ? 7.475 7.804 5.325 1.00 83.12 228 CYS A CA 1
ATOM 1808 C C . CYS A 1 228 ? 6.969 6.716 4.377 1.00 83.12 228 CYS A C 1
ATOM 1810 O O . CYS A 1 228 ? 6.023 6.000 4.707 1.00 83.12 228 CYS A O 1
ATOM 1812 N N . ALA A 1 229 ? 7.617 6.536 3.226 1.00 81.31 229 ALA A N 1
ATOM 1813 C CA . ALA A 1 229 ? 7.304 5.441 2.315 1.00 81.31 229 ALA A CA 1
ATOM 1814 C C . ALA A 1 229 ? 7.575 4.075 2.967 1.00 81.31 229 ALA A C 1
ATOM 1816 O O . ALA A 1 229 ? 6.765 3.158 2.837 1.00 81.31 229 ALA A O 1
ATOM 1817 N N . ALA A 1 230 ? 8.676 3.936 3.712 1.00 81.12 230 ALA A N 1
ATOM 1818 C CA . ALA A 1 230 ? 9.017 2.698 4.408 1.00 81.12 230 ALA A CA 1
ATOM 1819 C C . ALA A 1 230 ? 8.010 2.344 5.512 1.00 81.12 230 ALA A C 1
ATOM 1821 O O . ALA A 1 230 ? 7.692 1.167 5.672 1.00 81.12 230 ALA A O 1
ATOM 1822 N N . ILE A 1 231 ? 7.488 3.343 6.231 1.00 82.19 231 ILE A N 1
ATOM 1823 C CA . ILE A 1 231 ? 6.427 3.167 7.234 1.00 82.19 231 ILE A CA 1
ATOM 1824 C C . ILE A 1 231 ? 5.107 2.772 6.562 1.00 82.19 231 ILE A C 1
ATOM 1826 O O . ILE A 1 231 ? 4.433 1.854 7.018 1.00 82.19 231 ILE A O 1
ATOM 1830 N N . ALA A 1 232 ? 4.731 3.454 5.480 1.00 84.75 232 ALA A N 1
ATOM 1831 C CA . ALA A 1 232 ? 3.424 3.286 4.852 1.00 84.75 232 ALA A CA 1
ATOM 1832 C C . ALA A 1 232 ? 3.295 2.023 3.989 1.00 84.75 232 ALA A C 1
ATOM 1834 O O . ALA A 1 232 ? 2.242 1.395 3.965 1.00 84.75 232 ALA A O 1
ATOM 1835 N N . ILE A 1 233 ? 4.349 1.675 3.250 1.00 82.94 233 ILE A N 1
ATOM 1836 C CA . ILE A 1 233 ? 4.348 0.572 2.279 1.00 82.94 233 ILE A CA 1
ATOM 1837 C C . ILE A 1 233 ? 5.017 -0.678 2.865 1.00 82.94 233 ILE A C 1
ATOM 1839 O O . ILE A 1 233 ? 4.665 -1.803 2.508 1.00 82.94 233 ILE A O 1
ATOM 1843 N N . GLY A 1 234 ? 5.991 -0.477 3.753 1.00 79.62 234 GLY A N 1
ATOM 1844 C CA . GLY A 1 234 ? 6.851 -1.517 4.302 1.00 79.62 234 GLY A CA 1
ATOM 1845 C C . GLY A 1 234 ? 8.280 -1.429 3.763 1.00 79.62 234 GLY A C 1
ATOM 1846 O O . GLY A 1 234 ? 8.535 -1.461 2.554 1.00 79.62 234 GLY A O 1
ATOM 1847 N N . ALA A 1 235 ? 9.250 -1.373 4.678 1.00 76.50 235 ALA A N 1
ATOM 1848 C CA . ALA A 1 235 ? 10.677 -1.335 4.350 1.00 76.50 235 ALA A CA 1
ATOM 1849 C C . ALA A 1 235 ? 11.140 -2.569 3.555 1.00 76.50 235 ALA A C 1
ATOM 1851 O O . ALA A 1 235 ? 12.070 -2.502 2.758 1.00 76.50 235 ALA A O 1
ATOM 1852 N N . ASP A 1 236 ? 10.482 -3.704 3.750 1.00 66.38 236 ASP A N 1
ATOM 1853 C CA . ASP A 1 236 ? 10.766 -4.967 3.083 1.00 66.38 236 ASP A CA 1
ATOM 1854 C C . ASP A 1 236 ? 10.231 -5.023 1.640 1.00 66.38 236 ASP A C 1
ATOM 1856 O O . ASP A 1 236 ? 10.779 -5.757 0.813 1.00 66.38 236 ASP A O 1
ATOM 1860 N N . VAL A 1 237 ? 9.193 -4.248 1.307 1.00 71.62 237 VAL A N 1
ATOM 1861 C CA . VAL A 1 237 ? 8.784 -3.959 -0.077 1.00 71.62 237 VAL A CA 1
ATOM 1862 C C . VAL A 1 237 ? 9.858 -3.108 -0.719 1.00 71.62 237 VAL A C 1
ATOM 1864 O O . VAL A 1 237 ? 10.464 -3.535 -1.698 1.00 71.62 237 VAL A O 1
ATOM 1867 N N . LEU A 1 238 ? 10.157 -1.951 -0.131 1.00 69.69 238 LEU A N 1
ATOM 1868 C CA . LEU A 1 238 ? 11.129 -1.020 -0.695 1.00 69.69 238 LEU A CA 1
ATOM 1869 C C . LEU A 1 238 ? 12.514 -1.650 -0.842 1.00 69.69 238 LEU A C 1
ATOM 1871 O O . LEU A 1 238 ? 13.182 -1.401 -1.837 1.00 69.69 238 LEU A O 1
ATOM 1875 N N . TRP A 1 239 ? 12.934 -2.525 0.073 1.00 69.00 239 TRP A N 1
ATOM 1876 C CA . TRP A 1 239 ? 14.205 -3.240 -0.034 1.00 69.00 239 TRP A CA 1
ATOM 1877 C C . TRP A 1 239 ? 14.195 -4.327 -1.114 1.00 69.00 239 TRP A C 1
ATOM 1879 O O . TRP A 1 239 ? 15.156 -4.447 -1.879 1.00 69.00 239 TRP A O 1
ATOM 1889 N N . ALA A 1 240 ? 13.102 -5.094 -1.227 1.00 66.94 240 ALA A N 1
ATOM 1890 C CA . ALA A 1 240 ? 12.933 -6.065 -2.311 1.00 66.94 240 ALA A CA 1
ATOM 1891 C C . ALA A 1 240 ? 12.979 -5.389 -3.685 1.00 66.94 240 ALA A C 1
ATOM 1893 O O . ALA A 1 240 ? 13.387 -6.011 -4.670 1.00 66.94 240 ALA A O 1
ATOM 1894 N N . LEU A 1 241 ? 12.591 -4.114 -3.730 1.00 66.94 241 LEU A N 1
ATOM 1895 C CA . LEU A 1 241 ? 12.670 -3.309 -4.924 1.00 66.94 241 LEU A CA 1
ATOM 1896 C C . LEU A 1 241 ? 14.070 -2.686 -5.111 1.00 66.94 241 LEU A C 1
ATOM 1898 O O . LEU A 1 241 ? 14.752 -2.939 -6.099 1.00 66.94 241 LEU A O 1
ATOM 1902 N N . GLY A 1 242 ? 14.572 -1.953 -4.123 1.00 62.78 242 GLY A N 1
ATOM 1903 C CA . GLY A 1 242 ? 15.838 -1.215 -4.165 1.00 62.78 242 GLY A CA 1
ATOM 1904 C C . GLY A 1 242 ? 17.114 -2.061 -4.244 1.00 62.78 242 GLY A C 1
ATOM 1905 O O . GLY A 1 242 ? 18.185 -1.514 -4.493 1.00 62.78 242 GLY A O 1
ATOM 1906 N N . GLY A 1 243 ? 17.037 -3.388 -4.095 1.00 58.28 243 GLY A N 1
ATOM 1907 C CA . GLY A 1 243 ? 18.187 -4.294 -4.231 1.00 58.28 243 GLY A CA 1
ATOM 1908 C C . GLY A 1 243 ? 18.771 -4.419 -5.649 1.00 58.28 243 GLY A C 1
ATOM 1909 O O . GLY A 1 243 ? 19.783 -5.097 -5.837 1.00 58.28 243 GLY A O 1
ATOM 1910 N N . SER A 1 244 ? 18.154 -3.795 -6.658 1.00 52.78 244 SER A N 1
ATOM 1911 C CA . SER A 1 244 ? 18.620 -3.815 -8.047 1.00 52.78 244 SER A CA 1
ATOM 1912 C C . SER A 1 244 ? 19.429 -2.557 -8.385 1.00 52.78 244 SER A C 1
ATOM 1914 O O . SER A 1 244 ? 18.890 -1.457 -8.420 1.00 52.78 244 SER A O 1
ATOM 1916 N N . SER A 1 245 ? 20.713 -2.723 -8.721 1.00 46.19 245 SER A N 1
ATOM 1917 C CA . SER A 1 245 ? 21.575 -1.660 -9.274 1.00 46.19 245 SER A CA 1
ATOM 1918 C C . SER A 1 245 ? 21.344 -1.394 -10.771 1.00 46.19 245 SER A C 1
ATOM 1920 O O . SER A 1 245 ? 22.140 -0.709 -11.417 1.00 46.19 245 SER A O 1
ATOM 1922 N N . ALA A 1 246 ? 20.294 -1.977 -11.357 1.00 52.91 246 ALA A N 1
ATOM 1923 C CA . ALA A 1 246 ? 19.963 -1.779 -12.759 1.00 52.91 246 ALA A CA 1
ATOM 1924 C C . ALA A 1 246 ? 19.328 -0.397 -12.968 1.00 52.91 246 ALA A C 1
ATOM 1926 O O . ALA A 1 246 ? 18.294 -0.097 -12.383 1.00 52.91 246 ALA A O 1
ATOM 1927 N N . SER A 1 247 ? 19.901 0.400 -13.874 1.00 52.19 247 SER A N 1
ATOM 1928 C CA . SER A 1 247 ? 19.390 1.724 -14.270 1.00 52.19 247 SER A CA 1
ATOM 1929 C C . SER A 1 247 ? 18.034 1.688 -14.987 1.00 52.19 247 SER A C 1
ATOM 1931 O O . SER A 1 247 ? 17.449 2.726 -15.275 1.00 52.19 247 SER A O 1
ATOM 1933 N N . SER A 1 248 ? 17.550 0.497 -15.336 1.00 59.72 248 SER A N 1
ATOM 1934 C CA . SER A 1 248 ? 16.233 0.278 -15.920 1.00 59.72 248 SER A CA 1
ATOM 1935 C C . SER A 1 248 ? 15.705 -1.069 -15.458 1.00 59.72 248 SER A C 1
ATOM 1937 O O . SER A 1 248 ? 16.393 -2.094 -15.508 1.00 59.72 248 SER A O 1
ATOM 1939 N N . TRP A 1 249 ? 14.472 -1.066 -14.977 1.00 67.44 249 TRP A N 1
ATOM 1940 C CA . TRP A 1 249 ? 13.809 -2.283 -14.566 1.00 67.44 249 TRP A CA 1
ATOM 1941 C C . TRP A 1 249 ? 13.312 -3.057 -15.784 1.00 67.44 249 TRP A C 1
ATOM 1943 O O . TRP A 1 249 ? 12.788 -2.489 -16.740 1.00 67.44 249 TRP A O 1
ATOM 1953 N N . THR A 1 250 ? 13.454 -4.381 -15.759 1.00 74.75 250 THR A N 1
ATOM 1954 C CA . THR A 1 250 ? 12.845 -5.231 -16.791 1.00 74.75 250 THR A CA 1
ATOM 1955 C C . THR A 1 250 ? 11.374 -5.480 -16.456 1.00 74.75 250 THR A C 1
ATOM 1957 O O . THR A 1 250 ? 11.016 -5.550 -15.279 1.00 74.75 250 THR A O 1
ATOM 1960 N N . LEU A 1 251 ? 10.516 -5.680 -17.466 1.00 76.44 251 LEU A N 1
ATOM 1961 C CA . LEU A 1 251 ? 9.104 -6.026 -17.242 1.00 76.44 251 LEU A CA 1
ATOM 1962 C C . LEU A 1 251 ? 8.927 -7.214 -16.270 1.00 76.44 251 LEU A C 1
ATOM 1964 O O . LEU A 1 251 ? 8.111 -7.100 -15.359 1.00 76.44 251 LEU A O 1
ATOM 1968 N N . PRO A 1 252 ? 9.684 -8.328 -16.379 1.00 80.88 252 PRO A N 1
ATOM 1969 C CA . PRO A 1 252 ? 9.582 -9.428 -15.418 1.00 80.88 252 PRO A CA 1
ATOM 1970 C C . PRO A 1 252 ? 9.967 -9.037 -13.985 1.00 80.88 252 PRO A C 1
ATOM 1972 O O . PRO A 1 252 ? 9.343 -9.514 -13.039 1.00 80.88 252 PRO A O 1
ATOM 1975 N N . ALA A 1 253 ? 10.972 -8.170 -13.814 1.00 80.81 253 ALA A N 1
ATOM 1976 C CA . ALA A 1 253 ? 11.363 -7.681 -12.494 1.00 80.81 253 ALA A CA 1
ATOM 1977 C C . ALA A 1 253 ? 10.252 -6.825 -11.874 1.00 80.81 253 ALA A C 1
ATOM 1979 O O . ALA A 1 253 ? 9.902 -7.038 -10.718 1.00 80.81 253 ALA A O 1
ATOM 1980 N N . MET A 1 254 ? 9.649 -5.931 -12.661 1.00 82.62 254 MET A N 1
ATOM 1981 C CA . MET A 1 254 ? 8.529 -5.093 -12.224 1.00 82.62 254 MET A CA 1
ATOM 1982 C C . MET A 1 254 ? 7.256 -5.896 -11.931 1.00 82.62 254 MET A C 1
ATOM 1984 O O . MET A 1 254 ? 6.563 -5.594 -10.970 1.00 82.62 254 MET A O 1
AT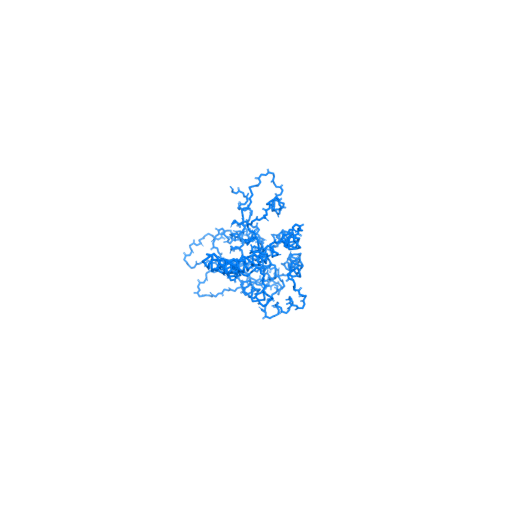OM 1988 N N . LYS A 1 255 ? 6.977 -6.968 -12.684 1.00 84.94 255 LYS A N 1
ATOM 1989 C CA . LYS A 1 255 ? 5.875 -7.887 -12.360 1.00 84.94 255 LYS A CA 1
ATOM 1990 C C . LYS A 1 255 ? 6.061 -8.562 -11.002 1.00 84.94 255 LYS A C 1
ATOM 1992 O O . LYS A 1 255 ? 5.159 -8.556 -10.175 1.00 84.94 255 LYS A O 1
ATOM 1997 N N . LYS A 1 256 ? 7.256 -9.105 -10.754 1.00 84.19 256 LYS A N 1
ATOM 1998 C CA . LYS A 1 256 ? 7.582 -9.750 -9.476 1.00 84.19 256 LYS A CA 1
ATOM 1999 C C . LYS A 1 256 ? 7.537 -8.760 -8.309 1.00 84.19 256 LYS A C 1
ATOM 2001 O O . LYS A 1 256 ? 7.103 -9.104 -7.214 1.00 84.19 256 LYS A O 1
ATOM 2006 N N . ALA A 1 257 ? 8.009 -7.546 -8.560 1.00 83.88 257 ALA A N 1
ATOM 2007 C CA . ALA A 1 257 ? 7.944 -6.416 -7.651 1.00 83.88 257 ALA A CA 1
ATOM 2008 C C . ALA A 1 257 ? 6.502 -6.052 -7.280 1.00 83.88 257 ALA A C 1
ATOM 2010 O O . ALA A 1 257 ? 6.182 -5.991 -6.096 1.00 83.88 257 ALA A O 1
ATOM 2011 N N . PHE A 1 258 ? 5.625 -5.905 -8.275 1.00 89.50 258 PHE A N 1
ATOM 2012 C CA . PHE A 1 258 ? 4.196 -5.721 -8.051 1.00 89.50 258 PHE A CA 1
ATOM 2013 C C . PHE A 1 258 ? 3.614 -6.855 -7.203 1.00 89.50 258 PHE A C 1
ATOM 2015 O O . PHE A 1 258 ? 2.938 -6.586 -6.220 1.00 89.50 258 PHE A O 1
ATOM 2022 N N . GLY A 1 259 ? 3.947 -8.115 -7.495 1.00 88.38 259 GLY A N 1
ATOM 2023 C CA . GLY A 1 259 ? 3.486 -9.243 -6.685 1.00 88.38 259 GLY A CA 1
ATOM 2024 C C . GLY A 1 259 ? 3.956 -9.213 -5.229 1.00 88.38 259 GLY A C 1
ATOM 2025 O O . GLY A 1 259 ? 3.261 -9.718 -4.352 1.00 88.38 259 GLY A O 1
ATOM 2026 N N . ALA A 1 260 ? 5.118 -8.619 -4.941 1.00 85.81 260 ALA A N 1
ATOM 2027 C CA . ALA A 1 260 ? 5.577 -8.405 -3.568 1.00 85.81 260 ALA A CA 1
ATOM 2028 C C . ALA A 1 260 ? 4.787 -7.295 -2.854 1.00 85.81 260 ALA A C 1
ATOM 2030 O O . ALA A 1 260 ? 4.558 -7.405 -1.652 1.00 85.81 260 ALA A O 1
ATOM 2031 N N . VAL A 1 261 ? 4.363 -6.259 -3.586 1.00 87.75 261 VAL A N 1
ATOM 2032 C CA . VAL A 1 261 ? 3.470 -5.206 -3.080 1.00 87.75 261 VAL A CA 1
ATOM 2033 C C . VAL A 1 261 ? 2.077 -5.782 -2.830 1.00 87.75 261 VAL A C 1
ATOM 2035 O O . VAL A 1 261 ? 1.606 -5.748 -1.700 1.00 87.75 261 VAL A O 1
ATOM 2038 N N . ALA A 1 262 ? 1.457 -6.385 -3.846 1.00 89.12 262 ALA A N 1
ATOM 2039 C CA . ALA A 1 262 ? 0.090 -6.904 -3.793 1.00 89.12 262 ALA A CA 1
ATOM 2040 C C . ALA A 1 262 ? -0.117 -7.941 -2.676 1.00 89.12 262 ALA A C 1
ATOM 2042 O O . ALA A 1 262 ? -1.141 -7.941 -2.011 1.00 89.12 262 ALA A O 1
ATOM 2043 N N . LYS A 1 263 ? 0.882 -8.793 -2.403 1.00 87.31 263 LYS A N 1
ATOM 2044 C CA . LYS A 1 263 ? 0.809 -9.781 -1.307 1.00 87.31 263 LYS A CA 1
ATOM 2045 C C . LYS A 1 263 ? 0.863 -9.170 0.092 1.00 87.31 263 LYS A C 1
ATOM 2047 O O . LYS A 1 263 ? 0.483 -9.844 1.045 1.00 87.31 263 LYS A O 1
ATOM 2052 N N . ARG A 1 264 ? 1.401 -7.957 0.228 1.00 82.75 264 ARG A N 1
ATOM 2053 C CA . ARG A 1 264 ? 1.500 -7.249 1.512 1.00 82.75 264 ARG A CA 1
ATOM 2054 C C . ARG A 1 264 ? 0.385 -6.241 1.707 1.00 82.75 264 ARG A C 1
ATOM 2056 O O . ARG A 1 264 ? -0.007 -5.993 2.841 1.00 82.75 264 ARG A O 1
ATOM 2063 N N . MET A 1 265 ? -0.123 -5.672 0.621 1.00 85.06 265 MET A N 1
ATOM 2064 C CA . MET A 1 265 ? -1.298 -4.825 0.685 1.00 85.06 265 MET A CA 1
ATOM 2065 C C . MET A 1 265 ? -2.496 -5.686 1.081 1.00 85.06 265 MET A C 1
ATOM 2067 O O . MET A 1 265 ? -2.769 -6.725 0.484 1.00 85.06 265 MET A O 1
ATOM 2071 N N . LEU A 1 266 ? -3.221 -5.247 2.107 1.00 80.56 266 LEU A N 1
ATOM 2072 C CA . LEU A 1 266 ? -4.505 -5.813 2.520 1.00 80.56 266 LEU A CA 1
ATOM 2073 C C . LEU A 1 266 ? -5.597 -5.442 1.494 1.00 80.56 266 LEU A C 1
ATOM 2075 O O . LEU A 1 266 ? -6.572 -4.776 1.825 1.00 80.56 266 LEU A O 1
ATOM 2079 N N . GLY A 1 267 ? -5.366 -5.740 0.213 1.00 85.81 267 GLY A N 1
ATOM 2080 C CA . GLY A 1 267 ? -6.199 -5.294 -0.900 1.00 85.81 267 GLY A CA 1
ATOM 2081 C C . GLY A 1 267 ? -6.411 -3.768 -0.948 1.00 85.81 267 GLY A C 1
ATOM 2082 O O . GLY A 1 267 ? -5.548 -3.001 -0.507 1.00 85.81 267 GLY A O 1
ATOM 2083 N N . PRO A 1 268 ? -7.580 -3.304 -1.443 1.00 89.94 268 PRO A N 1
ATOM 2084 C CA . PRO A 1 268 ? -7.910 -1.880 -1.560 1.00 89.94 268 PRO A CA 1
ATOM 2085 C C . PRO A 1 268 ? -7.769 -1.112 -0.243 1.00 89.94 268 PRO A C 1
ATOM 2087 O O . PRO A 1 268 ? -7.310 0.030 -0.225 1.00 89.94 268 PRO A O 1
ATOM 2090 N N . ILE A 1 269 ? -8.128 -1.753 0.873 1.00 91.06 269 ILE A N 1
ATOM 2091 C CA . ILE A 1 269 ? -8.043 -1.171 2.213 1.00 91.06 269 ILE A CA 1
ATOM 2092 C C . ILE A 1 269 ? -6.591 -0.932 2.613 1.00 91.06 269 ILE A C 1
ATOM 2094 O O . ILE A 1 269 ? -6.266 0.152 3.095 1.00 91.06 269 ILE A O 1
ATOM 2098 N N . GLY A 1 270 ? -5.717 -1.917 2.396 1.00 90.94 270 GLY A N 1
ATOM 2099 C CA . GLY A 1 270 ? -4.289 -1.778 2.674 1.00 90.94 270 GLY A CA 1
ATOM 2100 C C . GLY A 1 270 ? -3.663 -0.627 1.892 1.00 90.94 270 GLY A C 1
ATOM 2101 O O . GLY A 1 270 ? -2.946 0.189 2.467 1.00 90.94 270 GLY A O 1
ATOM 2102 N N . VAL A 1 271 ? -4.007 -0.498 0.608 1.00 94.44 271 VAL A N 1
ATOM 2103 C CA . VAL A 1 271 ? -3.554 0.623 -0.228 1.00 94.44 271 VAL A CA 1
ATOM 2104 C C . VAL A 1 271 ? -4.060 1.956 0.320 1.00 94.44 271 VAL A C 1
ATOM 2106 O O . VAL A 1 271 ? -3.283 2.897 0.454 1.00 94.44 271 VAL A O 1
ATOM 2109 N N . ALA A 1 272 ? -5.339 2.047 0.683 1.00 94.69 272 ALA A N 1
ATOM 2110 C CA . ALA A 1 272 ? -5.907 3.260 1.261 1.00 94.69 272 ALA A CA 1
ATOM 2111 C C . ALA A 1 272 ? -5.198 3.683 2.559 1.00 94.69 272 ALA A C 1
ATOM 2113 O O . ALA A 1 272 ? -4.856 4.855 2.725 1.00 94.69 272 ALA A O 1
ATOM 2114 N N . ILE A 1 273 ? -4.927 2.723 3.450 1.00 92.25 273 ILE A N 1
ATOM 2115 C CA . ILE A 1 273 ? -4.149 2.937 4.676 1.00 92.25 273 ILE A CA 1
ATOM 2116 C C . ILE A 1 273 ? -2.743 3.438 4.337 1.00 92.25 273 ILE A C 1
ATOM 2118 O O . ILE A 1 273 ? -2.294 4.408 4.943 1.00 92.25 273 ILE A O 1
ATOM 2122 N N . ALA A 1 274 ? -2.065 2.835 3.355 1.00 92.00 274 ALA A N 1
ATOM 2123 C CA . ALA A 1 274 ? -0.728 3.253 2.938 1.00 92.00 274 ALA A CA 1
ATOM 2124 C C . ALA A 1 274 ? -0.716 4.702 2.420 1.00 92.00 274 ALA A C 1
ATOM 2126 O O . ALA A 1 274 ? 0.124 5.498 2.838 1.00 92.00 274 ALA A O 1
ATOM 2127 N N . VAL A 1 275 ? -1.677 5.087 1.574 1.00 93.06 275 VAL A N 1
ATOM 2128 C CA . VAL A 1 275 ? -1.787 6.464 1.054 1.00 93.06 275 VAL A CA 1
ATOM 2129 C C . VAL A 1 275 ? -2.011 7.471 2.184 1.00 93.06 275 VAL A C 1
ATOM 2131 O O . VAL A 1 275 ? -1.331 8.498 2.244 1.00 93.06 275 VAL A O 1
ATOM 2134 N N . VAL A 1 276 ? -2.934 7.178 3.104 1.00 93.00 276 VAL A N 1
ATOM 2135 C CA . VAL A 1 276 ? -3.227 8.056 4.247 1.00 93.00 276 VAL A CA 1
ATOM 2136 C C . VAL A 1 276 ? -2.037 8.124 5.206 1.00 93.00 276 VAL A C 1
ATOM 2138 O O . VAL A 1 276 ? -1.647 9.219 5.600 1.00 93.00 276 VAL A O 1
ATOM 2141 N N . SER A 1 277 ? -1.411 6.990 5.529 1.00 91.06 277 SER A N 1
ATOM 2142 C CA . SER A 1 277 ? -0.247 6.913 6.423 1.00 91.06 277 SER A CA 1
ATOM 2143 C C . SER A 1 277 ? 0.949 7.680 5.868 1.00 91.06 277 SER A C 1
ATOM 2145 O O . SER A 1 277 ? 1.529 8.510 6.569 1.00 91.06 277 SER A O 1
ATOM 2147 N N . PHE A 1 278 ? 1.269 7.482 4.584 1.00 88.75 278 PHE A N 1
ATOM 2148 C CA . PHE A 1 278 ? 2.305 8.250 3.897 1.00 88.75 278 PHE A CA 1
ATOM 2149 C C . PHE A 1 278 ? 1.991 9.744 3.971 1.00 88.75 278 PHE A C 1
ATOM 2151 O O . PHE A 1 278 ? 2.824 10.553 4.376 1.00 88.75 278 PHE A O 1
ATOM 2158 N N . GLY A 1 279 ? 0.743 10.090 3.657 1.00 86.31 279 GLY A N 1
ATOM 2159 C CA . GLY A 1 279 ? 0.252 11.449 3.709 1.00 86.31 279 GLY A CA 1
ATOM 2160 C C . GLY A 1 279 ? 0.333 12.089 5.092 1.00 86.31 279 GLY A C 1
ATOM 2161 O O . GLY A 1 279 ? 0.541 13.291 5.128 1.00 86.31 279 GLY A O 1
ATOM 2162 N N . ILE A 1 280 ? 0.144 11.357 6.194 1.00 86.69 280 ILE A N 1
ATOM 2163 C CA . ILE A 1 280 ? 0.284 11.867 7.572 1.00 86.69 280 ILE A CA 1
ATOM 2164 C C . ILE A 1 280 ? 1.757 11.993 7.956 1.00 86.69 280 ILE A C 1
ATOM 2166 O O . ILE A 1 280 ? 2.155 13.004 8.524 1.00 86.69 280 ILE A O 1
ATOM 2170 N N . CYS A 1 281 ? 2.576 10.996 7.630 1.00 87.00 281 CYS A N 1
ATOM 2171 C CA . CYS A 1 281 ? 3.994 11.015 7.966 1.00 87.00 281 CYS A CA 1
ATOM 2172 C C . CYS A 1 281 ? 4.700 12.222 7.340 1.00 87.00 281 CYS A C 1
ATOM 2174 O O . CYS A 1 281 ? 5.351 12.986 8.045 1.00 87.00 281 CYS A O 1
ATOM 2176 N N . VAL A 1 282 ? 4.478 12.466 6.044 1.00 80.81 282 VAL A N 1
ATOM 2177 C CA . VAL A 1 282 ? 5.117 13.596 5.358 1.00 80.81 282 VAL A CA 1
ATOM 2178 C C . VAL A 1 282 ? 4.671 14.947 5.933 1.00 80.81 282 VAL A C 1
ATOM 2180 O O . VAL A 1 282 ? 5.457 15.892 5.965 1.00 80.81 282 VAL A O 1
ATOM 2183 N N . LEU A 1 283 ? 3.429 15.049 6.430 1.00 81.31 283 LEU A N 1
ATOM 2184 C CA . LEU A 1 283 ? 2.967 16.259 7.121 1.00 81.31 283 LEU A CA 1
ATOM 2185 C C . LEU A 1 283 ? 3.796 16.555 8.356 1.00 81.31 283 LEU A C 1
ATOM 2187 O O . LEU A 1 283 ? 4.191 17.701 8.553 1.00 81.31 283 LEU A O 1
ATOM 2191 N N . ASN A 1 284 ? 4.022 15.531 9.172 1.00 82.12 284 ASN A N 1
ATOM 2192 C CA . ASN A 1 284 ? 4.733 15.671 10.431 1.00 82.12 284 ASN A CA 1
ATOM 2193 C C . ASN A 1 284 ? 6.195 16.058 10.181 1.00 82.12 284 ASN A C 1
ATOM 2195 O O . ASN A 1 284 ? 6.655 17.032 10.762 1.00 82.12 284 ASN A O 1
ATOM 2199 N N . GLU A 1 285 ? 6.869 15.391 9.240 1.00 77.88 285 GLU A N 1
ATOM 2200 C CA . GLU A 1 285 ? 8.264 15.703 8.884 1.00 77.88 285 GLU A CA 1
ATOM 2201 C C . GLU A 1 285 ? 8.422 17.126 8.317 1.00 77.88 285 GLU A C 1
ATOM 2203 O O . GLU A 1 285 ? 9.415 17.792 8.571 1.00 77.88 285 GLU A O 1
ATOM 2208 N N . SER A 1 286 ? 7.424 17.652 7.595 1.00 68.81 286 SER A N 1
ATOM 2209 C CA . SER A 1 286 ? 7.487 19.025 7.055 1.00 68.81 286 SER A CA 1
ATOM 2210 C C . SER A 1 286 ? 7.328 20.145 8.100 1.00 68.81 286 SER A C 1
ATOM 2212 O O . SER A 1 286 ? 7.514 21.325 7.773 1.00 68.81 286 SER A O 1
ATOM 2214 N N . GLN A 1 287 ? 6.905 19.798 9.322 1.00 65.12 287 GLN A N 1
ATOM 2215 C CA . GLN A 1 287 ? 6.634 20.740 10.415 1.00 65.12 287 GLN A CA 1
ATOM 2216 C C . GLN A 1 287 ? 7.751 20.807 11.463 1.00 65.12 287 GLN A C 1
ATOM 2218 O O . GLN A 1 287 ? 7.768 21.775 12.233 1.00 65.12 287 GLN A O 1
ATOM 2223 N N . ASP A 1 288 ? 8.650 19.824 11.484 1.00 55.09 288 ASP A N 1
ATOM 2224 C CA . ASP A 1 288 ? 9.861 19.812 12.315 1.00 55.09 288 ASP A CA 1
ATOM 2225 C C . ASP A 1 288 ? 10.983 20.668 11.689 1.00 55.09 288 ASP A C 1
ATOM 2227 O O . ASP A 1 288 ? 11.789 21.265 12.450 1.00 55.09 288 ASP A O 1
#

Radius of gyration: 26.99 Å; chains: 1; bounding box: 102×48×69 Å

Foldseek 3Di:
DVVVVVVVVVVVVVVVVVVVVVVVVVVVVVVVVVVVVVDDDDCQVLNVLLLQLLQLLVQLLVLQQPFFKAWCVPPPPDDDPQKAKKFWWDFPPDDDPDLVLLVVRTGLLSVLVVCVVRVTDIDSDDDPPTIDTSTMIIGGLVSLCVSCVSNLVSLVVSVVSLVDDPVLVVVLCVVLVFDSLLSNLLSLLVSLLVVVVVPPDDDQPVVCVSQDPPPDWDRQDSVQLVVLNCVLQNVVLSCLLNVDPDPGDDSVSSSVSSSVSRVPQSHSSSSSSSSSSSSVSSVVRRHD